Protein 1P6V (pdb70)

Radius of gyration: 25.9 Å; Cα contacts (8 Å, |Δi|>4): 496; chains: 2; bounding box: 64×39×70 Å

Solvent-accessible surface area: 15682 Å² total; per-residue (Å²): 159,87,177,88,112,97,39,20,64,13,146,85,2,118,71,94,63,64,70,78,53,76,36,75,2,6,13,66,30,122,55,37,0,43,117,2,7,117,91,180,29,100,30,51,13,114,99,13,87,14,127,34,50,136,25,82,2,35,0,51,42,1,84,1,10,66,117,171,74,112,168,32,88,32,70,42,84,1,47,12,99,12,136,124,159,58,12,96,102,3,90,28,58,44,101,132,98,62,35,54,7,6,0,28,54,2,25,19,52,74,110,99,15,36,0,32,0,0,2,0,85,40,83,192,202,155,88,160,102,96,72,57,17,75,20,170,107,7,87,61,136,54,48,67,80,49,94,26,71,4,6,11,61,31,107,50,24,0,32,104,4,12,132,94,178,56,79,15,64,7,136,115,16,83,13,123,23,52,148,26,90,3,37,0,52,46,4,89,2,22,61,118,183,63,140,152,26,96,32,93,38,79,0,48,8,106,31,124,118,146,51,7,99,99,1,91,29,64,46,93,126,134,55,54,50,7,6,3,11,56,2,20,26,49,60,120,96,13,42,2,26,1,0,3,0,110,47,75,202,203

Foldseek 3Di:
DKDKFFQDFAPVDPVWWAFDFKDKWAWDDDVQLLVLSVVNFDKYCVVWFWDQDPLWIWIFAIARGGDPPPDPDRGDGITTDGDSVVSVVLVVCCPVPVWGKGWGGWMAIPSDIMIMMTTTHGDPD/DKDKFFQEFDVCDVVWWDFPDKDKWFWDDDVQQLVLVVVNHDWYFDPWFKAADPLFIWIFATARDGDPDVDDDRRDIITTDDDSVVSVVQVVVCPPVVWGFGWGTWMDIPSGIITITTIGHGDDD

Structure (mmCIF, N/CA/C/O backbone):
data_1P6V
#
_entry.id   1P6V
#
_cell.length_a   99.680
_cell.length_b   99.680
_cell.length_c   207.050
_cell.angle_alpha   90.00
_cell.angle_beta   90.00
_cell.angle_gamma   90.00
#
_symmetry.space_group_name_H-M   'P 43 21 2'
#
loop_
_entity.id
_entity.type
_entity.pdbx_description
1 polymer 45-MER
2 polymer 'SsrA-binding protein'
#
loop_
_atom_site.group_PDB
_atom_site.id
_atom_site.type_symbol
_atom_site.label_atom_id
_atom_site.label_alt_id
_atom_site.label_comp_id
_atom_site.label_asym_id
_atom_site.label_entity_id
_atom_site.label_seq_id
_atom_site.pdbx_PDB_ins_code
_atom_site.Cartn_x
_atom_site.Cartn_y
_atom_site.Cartn_z
_atom_site.occupancy
_atom_site.B_iso_or_equiv
_atom_site.auth_seq_id
_atom_site.auth_comp_id
_atom_site.auth_asym_id
_atom_site.auth_atom_id
_atom_site.pdbx_PDB_model_num
ATOM 1466 N N . SER C 2 3 ? 62.376 106.185 21.520 1.00 175.32 3 SER A N 1
ATOM 1467 C CA . SER C 2 3 ? 62.982 104.830 21.363 1.00 175.32 3 SER A CA 1
ATOM 1468 C C . SER C 2 3 ? 62.012 103.833 20.719 1.00 175.32 3 SER A C 1
ATOM 1469 O O . SER C 2 3 ? 62.368 103.155 19.753 1.00 175.32 3 SER A O 1
ATOM 1472 N N . ASP C 2 4 ? 60.793 103.749 21.252 1.00 189.75 4 ASP A N 1
ATOM 1473 C CA . ASP C 2 4 ? 59.776 102.837 20.723 1.00 189.75 4 ASP A CA 1
ATOM 1474 C C . ASP C 2 4 ? 58.427 103.516 20.534 1.00 189.75 4 ASP A C 1
ATOM 1475 O O . ASP C 2 4 ? 57.577 103.483 21.423 1.00 189.75 4 ASP A O 1
ATOM 1480 N N . LYS C 2 5 ? 58.231 104.123 19.369 1.00 164.82 5 LYS A N 1
ATOM 1481 C CA . LYS C 2 5 ? 56.981 104.807 19.064 1.00 164.82 5 LYS A CA 1
ATOM 1482 C C . LYS C 2 5 ? 55.918 103.780 18.697 1.00 164.82 5 LYS A C 1
ATOM 1483 O O . LYS C 2 5 ? 56.164 102.916 17.857 1.00 164.82 5 LYS A O 1
ATOM 1489 N N . ILE C 2 6 ? 54.745 103.869 19.325 1.00 128.80 6 ILE A N 1
ATOM 1490 C CA . ILE C 2 6 ? 53.658 102.934 19.032 1.00 128.80 6 ILE A CA 1
ATOM 1491 C C . ILE C 2 6 ? 52.301 103.628 18.929 1.00 128.80 6 ILE A C 1
ATOM 1492 O O . ILE C 2 6 ? 52.031 104.588 19.644 1.00 128.80 6 ILE A O 1
ATOM 1497 N N . ILE C 2 7 ? 51.448 103.124 18.041 1.00 118.91 7 ILE A N 1
ATOM 1498 C CA . ILE C 2 7 ? 50.119 103.690 17.820 1.00 118.91 7 ILE A CA 1
ATOM 1499 C C . ILE C 2 7 ? 49.007 102.662 17.987 1.00 118.91 7 ILE A C 1
ATOM 1500 O O . ILE C 2 7 ? 48.991 101.633 17.317 1.00 118.91 7 ILE A O 1
ATOM 1505 N N . PRO C 2 8 ? 48.056 102.933 18.886 1.00 101.95 8 PRO A N 1
ATOM 1506 C CA . PRO C 2 8 ? 46.936 102.020 19.123 1.00 101.95 8 PRO A CA 1
ATOM 1507 C C . PRO C 2 8 ? 46.098 101.801 17.867 1.00 101.95 8 PRO A C 1
ATOM 1508 O O . PRO C 2 8 ? 45.987 102.695 17.026 1.00 101.95 8 PRO A O 1
ATOM 1512 N N . ILE C 2 9 ? 45.523 100.608 17.747 1.00 89.49 9 ILE A N 1
ATOM 1513 C CA . ILE C 2 9 ? 44.678 100.270 16.610 1.00 89.49 9 ILE A CA 1
ATOM 1514 C C . ILE C 2 9 ? 43.311 99.852 17.088 1.00 89.49 9 ILE A C 1
ATOM 1515 O O . ILE C 2 9 ? 42.305 100.360 16.602 1.00 89.49 9 ILE A O 1
ATOM 1520 N N . ALA C 2 10 ? 43.287 98.923 18.044 1.00 71.78 10 ALA A N 1
ATOM 1521 C CA . ALA C 2 10 ? 42.040 98.388 18.588 1.00 71.78 10 ALA A CA 1
ATOM 1522 C C . ALA C 2 10 ? 42.248 97.577 19.867 1.00 71.78 10 ALA A C 1
ATOM 1523 O O . ALA C 2 10 ? 43.084 96.677 19.910 1.00 71.78 10 ALA A O 1
ATOM 1525 N N . GLU C 2 11 ? 41.478 97.891 20.904 1.00 109.56 11 GLU A N 1
ATOM 1526 C CA . GLU C 2 11 ? 41.576 97.178 22.176 1.00 109.56 11 GLU A CA 1
ATOM 1527 C C . GLU C 2 11 ? 40.335 96.324 22.410 1.00 109.56 11 GLU A C 1
ATOM 1528 O O . GLU C 2 11 ? 39.271 96.615 21.874 1.00 109.56 11 GLU A O 1
ATOM 1534 N N . ASN C 2 12 ? 40.475 95.270 23.209 1.00 103.61 12 ASN A N 1
ATOM 1535 C CA . ASN C 2 12 ? 39.362 94.365 23.483 1.00 103.61 12 ASN A CA 1
ATOM 1536 C C . ASN C 2 12 ? 38.680 94.600 24.821 1.00 103.61 12 ASN A C 1
ATOM 1537 O O . ASN C 2 12 ? 39.007 93.948 25.814 1.00 103.61 12 ASN A O 1
ATOM 1542 N N . LYS C 2 13 ? 37.721 95.524 24.841 1.00 152.92 13 LYS A N 1
ATOM 1543 C CA . LYS C 2 13 ? 36.989 95.846 26.063 1.00 152.92 13 LYS A CA 1
ATOM 1544 C C . LYS C 2 13 ? 36.267 94.612 26.588 1.00 152.92 13 LYS A C 1
ATOM 1545 O O . LYS C 2 13 ? 36.334 94.298 27.779 1.00 152.92 13 LYS A O 1
ATOM 1551 N N . GLU C 2 14 ? 35.576 93.919 25.688 1.00 113.94 14 GLU A N 1
ATOM 1552 C CA . GLU C 2 14 ? 34.843 92.713 26.040 1.00 113.94 14 GLU A CA 1
ATOM 1553 C C . GLU C 2 14 ? 35.828 91.634 26.482 1.00 113.94 14 GLU A C 1
ATOM 1554 O O . GLU C 2 14 ? 35.735 90.493 26.026 1.00 113.94 14 GLU A O 1
ATOM 1560 N N . ALA C 2 15 ? 36.767 91.986 27.362 1.00 78.15 15 ALA A N 1
ATOM 1561 C CA . ALA C 2 15 ? 37.765 91.026 27.831 1.00 78.15 15 ALA A CA 1
ATOM 1562 C C . ALA C 2 15 ? 38.511 91.512 29.055 1.00 78.15 15 ALA A C 1
ATOM 1563 O O . ALA C 2 15 ? 39.251 90.751 29.675 1.00 78.15 15 ALA A O 1
ATOM 1565 N N . LYS C 2 16 ? 38.321 92.781 29.395 1.00 96.26 16 LYS A N 1
ATOM 1566 C CA . LYS C 2 16 ? 38.981 93.353 30.559 1.00 96.26 16 LYS A CA 1
ATOM 1567 C C . LYS C 2 16 ? 38.147 93.113 31.815 1.00 96.26 16 LYS A C 1
ATOM 1568 O O . LYS C 2 16 ? 38.650 93.196 32.933 1.00 96.26 16 LYS A O 1
ATOM 1574 N N . ALA C 2 17 ? 36.871 92.806 31.637 1.00 112.82 17 ALA A N 1
ATOM 1575 C CA . ALA C 2 17 ? 36.015 92.552 32.785 1.00 112.82 17 ALA A CA 1
ATOM 1576 C C . ALA C 2 17 ? 35.586 91.091 32.826 1.00 112.82 17 ALA A C 1
ATOM 1577 O O . ALA C 2 17 ? 34.679 90.727 33.568 1.00 112.82 17 ALA A O 1
ATOM 1579 N N . LYS C 2 18 ? 36.258 90.250 32.049 1.00 92.76 18 LYS A N 1
ATOM 1580 C CA . LYS C 2 18 ? 35.902 88.843 31.990 1.00 92.76 18 LYS A CA 1
ATOM 1581 C C . LYS C 2 18 ? 37.000 87.816 32.307 1.00 92.76 18 LYS A C 1
ATOM 1582 O O . LYS C 2 18 ? 36.703 86.736 32.833 1.00 92.76 18 LYS A O 1
ATOM 1588 N N . TYR C 2 19 ? 38.263 88.135 32.027 1.00 95.29 19 TYR A N 1
ATOM 1589 C CA . TYR C 2 19 ? 39.288 87.124 32.239 1.00 95.29 19 TYR A CA 1
ATOM 1590 C C . TYR C 2 19 ? 40.387 87.146 33.291 1.00 95.29 19 TYR A C 1
ATOM 1591 O O . TYR C 2 19 ? 40.996 86.109 33.515 1.00 95.29 19 TYR A O 1
ATOM 1600 N N . ASP C 2 20 ? 40.690 88.255 33.940 1.00 99.96 20 ASP A N 1
ATOM 1601 C CA . ASP C 2 20 ? 41.795 88.175 34.903 1.00 99.96 20 ASP A CA 1
ATOM 1602 C C . ASP C 2 20 ? 43.059 87.716 34.165 1.00 99.96 20 ASP A C 1
ATOM 1603 O O . ASP C 2 20 ? 43.246 86.521 33.912 1.00 99.96 20 ASP A O 1
ATOM 1608 N N . ILE C 2 21 ? 43.933 88.663 33.833 1.00 71.89 21 ILE A N 1
ATOM 1609 C CA . ILE C 2 21 ? 45.150 88.329 33.112 1.00 71.89 21 ILE A CA 1
ATOM 1610 C C . ILE C 2 21 ? 46.243 87.741 33.994 1.00 71.89 21 ILE A C 1
ATOM 1611 O O . ILE C 2 21 ? 46.532 88.251 35.070 1.00 71.89 21 ILE A O 1
ATOM 1616 N N . LEU C 2 22 ? 46.841 86.652 33.527 1.00 71.70 22 LEU A N 1
ATOM 1617 C CA . LEU C 2 22 ? 47.907 85.987 34.263 1.00 71.70 22 LEU A CA 1
ATOM 1618 C C . LEU C 2 22 ? 49.288 86.304 33.698 1.00 71.70 22 LEU A C 1
ATOM 1619 O O . LEU C 2 22 ? 50.259 86.405 34.448 1.00 71.70 22 LEU A O 1
ATOM 1624 N N . GLU C 2 23 ? 49.372 86.442 32.377 1.00 74.32 23 GLU A N 1
ATOM 1625 C CA . GLU C 2 23 ? 50.623 86.761 31.699 1.00 74.32 23 GLU A CA 1
ATOM 1626 C C . GLU C 2 23 ? 50.299 87.372 30.352 1.00 74.32 23 GLU A C 1
ATOM 1627 O O . GLU C 2 23 ? 49.342 86.957 29.710 1.00 74.32 23 GLU A O 1
ATOM 1633 N N . THR C 2 24 ? 51.077 88.360 29.921 1.00 53.46 24 THR A N 1
ATOM 1634 C CA . THR C 2 24 ? 50.851 88.975 28.616 1.00 53.46 24 THR A CA 1
ATOM 1635 C C . THR C 2 24 ? 52.075 88.807 27.726 1.00 53.46 24 THR A C 1
ATOM 1636 O O . THR C 2 24 ? 53.205 88.879 28.188 1.00 53.46 24 THR A O 1
ATOM 1640 N N . TYR C 2 25 ? 51.848 88.559 26.448 1.00 67.90 25 TYR A N 1
ATOM 1641 C CA . TYR C 2 25 ? 52.934 88.403 25.508 1.00 67.90 25 TYR A CA 1
ATOM 1642 C C . TYR C 2 25 ? 52.711 89.328 24.320 1.00 67.90 25 TYR A C 1
ATOM 1643 O O . 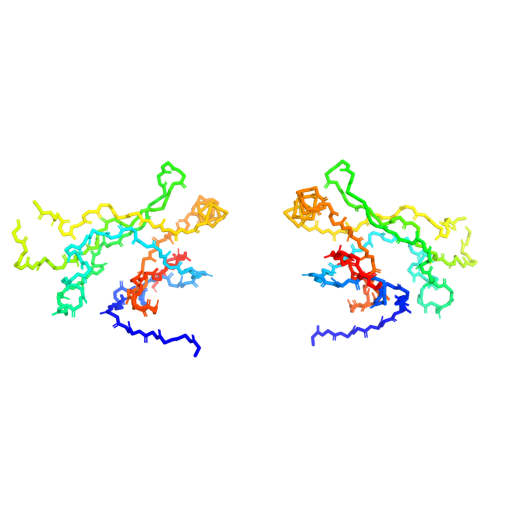TYR C 2 25 ? 51.577 89.717 24.003 1.00 67.90 25 TYR A O 1
ATOM 1652 N N . GLU C 2 26 ? 53.795 89.676 23.640 1.00 81.95 26 GLU A N 1
ATOM 1653 C CA . GLU C 2 26 ? 53.649 90.556 22.507 1.00 81.95 26 GLU A CA 1
ATOM 1654 C C . GLU C 2 26 ? 53.678 89.897 21.135 1.00 81.95 26 GLU A C 1
ATOM 1655 O O . GLU C 2 26 ? 54.538 89.087 20.800 1.00 81.95 26 GLU A O 1
ATOM 1661 N N . ALA C 2 27 ? 52.669 90.304 20.380 1.00 90.99 27 ALA A N 1
ATOM 1662 C CA . ALA C 2 27 ? 52.326 89.947 19.008 1.00 90.99 27 ALA A CA 1
ATOM 1663 C C . ALA C 2 27 ? 53.130 89.081 18.076 1.00 90.99 27 ALA A C 1
ATOM 1664 O O . ALA C 2 27 ? 53.621 88.014 18.432 1.00 90.99 27 ALA A O 1
ATOM 1666 N N . GLY C 2 28 ? 53.188 89.586 16.842 1.00 70.39 28 GLY A N 1
ATOM 1667 C CA . GLY C 2 28 ? 53.850 88.934 15.736 1.00 70.39 28 GLY A CA 1
ATOM 1668 C C . GLY C 2 28 ? 52.759 88.290 14.898 1.00 70.39 28 GLY A C 1
ATOM 1669 O O . GLY C 2 28 ? 52.287 87.224 15.258 1.00 70.39 28 GLY A O 1
ATOM 1670 N N . ILE C 2 29 ? 52.323 88.919 13.809 1.00 74.32 29 ILE A N 1
ATOM 1671 C CA . ILE C 2 29 ? 51.279 88.313 12.981 1.00 74.32 29 ILE A CA 1
ATOM 1672 C C . ILE C 2 29 ? 51.506 88.389 11.477 1.00 74.32 29 ILE A C 1
ATOM 1673 O O . ILE C 2 29 ? 51.572 89.463 10.891 1.00 74.32 29 ILE A O 1
ATOM 1678 N N . VAL C 2 30 ? 51.609 87.241 10.833 1.00 73.86 30 VAL A N 1
ATOM 1679 C CA . VAL C 2 30 ? 51.825 87.264 9.405 1.00 73.86 30 VAL A CA 1
ATOM 1680 C C . VAL C 2 30 ? 50.546 87.744 8.760 1.00 73.86 30 VAL A C 1
ATOM 1681 O O . VAL C 2 30 ? 49.612 86.968 8.570 1.00 73.86 30 VAL A O 1
ATOM 1685 N N . LEU C 2 31 ? 50.499 89.030 8.437 1.00 77.65 31 LEU A N 1
ATOM 1686 C CA . LEU C 2 31 ? 49.320 89.611 7.810 1.00 77.65 31 LEU A CA 1
ATOM 1687 C C . LEU C 2 31 ? 49.432 89.577 6.301 1.00 77.65 31 LEU A C 1
ATOM 1688 O O . LEU C 2 31 ? 50.527 89.473 5.756 1.00 77.65 31 LEU A O 1
ATOM 1693 N N . LYS C 2 32 ? 48.294 89.638 5.621 1.00 91.46 32 LYS A N 1
ATOM 1694 C CA . LYS C 2 32 ? 48.293 89.649 4.166 1.00 91.46 32 LYS A CA 1
ATOM 1695 C C . LYS C 2 32 ? 48.367 91.126 3.798 1.00 91.46 32 LYS A C 1
ATOM 1696 O O . LYS C 2 32 ? 47.909 91.987 4.555 1.00 91.46 32 LYS A O 1
ATOM 1702 N N . GLY C 2 33 ? 48.964 91.427 2.653 1.00 108.43 33 GLY A N 1
ATOM 1703 C CA . GLY C 2 33 ? 49.084 92.815 2.243 1.00 108.43 33 GLY A CA 1
ATOM 1704 C C . GLY C 2 33 ? 47.843 93.638 2.529 1.00 108.43 33 GLY A C 1
ATOM 1705 O O . GLY C 2 33 ? 47.787 94.401 3.495 1.00 108.43 33 GLY A O 1
ATOM 1706 N N . SER C 2 34 ? 46.844 93.472 1.673 1.00 86.71 34 SER A N 1
ATOM 1707 C CA . SER C 2 34 ? 45.587 94.182 1.799 1.00 86.71 34 SER A CA 1
ATOM 1708 C C . SER C 2 34 ? 45.235 94.515 3.244 1.00 86.71 34 SER A C 1
ATOM 1709 O O . SER C 2 34 ? 44.939 95.657 3.573 1.00 86.71 34 SER A O 1
ATOM 1712 N N . GLU C 2 35 ? 45.270 93.509 4.107 1.00 91.27 35 GLU A N 1
ATOM 1713 C CA . GLU C 2 35 ? 44.930 93.709 5.502 1.00 91.27 35 GLU A CA 1
ATOM 1714 C C . GLU C 2 35 ? 45.683 94.857 6.133 1.00 91.27 35 GLU A C 1
ATOM 1715 O O . GLU C 2 35 ? 45.111 95.604 6.918 1.00 91.27 35 GLU A O 1
ATOM 1721 N N . VAL C 2 36 ? 46.961 95.011 5.797 1.00 75.09 36 VAL A N 1
ATOM 1722 C CA . VAL C 2 36 ? 47.741 96.097 6.392 1.00 75.09 36 VAL A CA 1
ATOM 1723 C C . VAL C 2 36 ? 47.233 97.440 5.929 1.00 75.09 36 VAL A C 1
ATOM 1724 O O . VAL C 2 36 ? 47.091 98.364 6.723 1.00 75.09 36 VAL A O 1
ATOM 1728 N N . LYS C 2 37 ? 46.960 97.537 4.633 1.00 98.20 37 LYS A N 1
ATOM 1729 C CA . LYS C 2 37 ? 46.459 98.769 4.040 1.00 98.20 37 LYS A CA 1
ATOM 1730 C C . LYS C 2 37 ? 45.133 99.166 4.695 1.00 98.20 37 LYS A C 1
ATOM 1731 O O . LYS C 2 37 ? 44.957 100.308 5.123 1.00 98.20 37 LYS A O 1
ATOM 1737 N N . SER C 2 38 ? 44.205 98.215 4.780 1.00 94.21 38 SER A N 1
ATOM 1738 C CA . SER C 2 38 ? 42.900 98.480 5.371 1.00 94.21 38 SER A CA 1
ATOM 1739 C C . SER C 2 38 ? 42.970 98.539 6.883 1.00 94.21 38 SER A C 1
ATOM 1740 O O . SER C 2 38 ? 41.944 98.528 7.549 1.00 94.21 38 SER A O 1
ATOM 1743 N N . LEU C 2 39 ? 44.180 98.586 7.422 1.00 86.13 39 LEU A N 1
ATOM 1744 C CA . LEU C 2 39 ? 44.364 98.677 8.865 1.00 86.13 39 LEU A CA 1
ATOM 1745 C C . LEU C 2 39 ? 44.937 100.070 9.102 1.00 86.13 39 LEU A C 1
ATOM 1746 O O . LEU C 2 39 ? 44.892 100.614 10.211 1.00 86.13 39 LEU A O 1
ATOM 1751 N N . ARG C 2 40 ? 45.474 100.635 8.024 1.00 116.88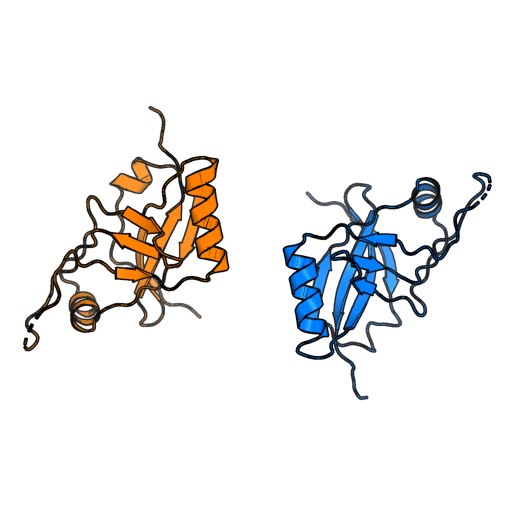 40 ARG A N 1
ATOM 1752 C CA . ARG C 2 40 ? 46.060 101.968 8.025 1.00 116.88 40 ARG A CA 1
ATOM 1753 C C . ARG C 2 40 ? 44.973 102.927 7.591 1.00 116.88 40 ARG A C 1
ATOM 1754 O O . ARG C 2 40 ? 44.807 104.013 8.149 1.00 116.88 40 ARG A O 1
ATOM 1762 N N . GLU C 2 41 ? 44.239 102.497 6.572 1.00 140.22 41 GLU A N 1
ATOM 1763 C CA . GLU C 2 41 ? 43.154 103.274 6.007 1.00 140.22 41 GLU A CA 1
ATOM 1764 C C . GLU C 2 41 ? 42.096 103.506 7.079 1.00 140.22 41 GLU A C 1
ATOM 1765 O O . GLU C 2 41 ? 41.079 104.140 6.821 1.00 140.22 41 GLU A O 1
ATOM 1771 N N . LYS C 2 42 ? 42.368 102.993 8.278 1.00 136.27 42 LYS A N 1
ATOM 1772 C CA . LYS C 2 42 ? 41.491 103.072 9.450 1.00 136.27 42 LYS A CA 1
ATOM 1773 C C . LYS C 2 42 ? 40.771 101.741 9.634 1.00 136.27 42 LYS A C 1
ATOM 1774 O O . LYS C 2 42 ? 41.006 101.052 10.624 1.00 136.27 42 LYS A O 1
ATOM 1780 N N . GLY C 2 43 ? 39.907 101.390 8.679 1.00 89.78 43 GLY A N 1
ATOM 1781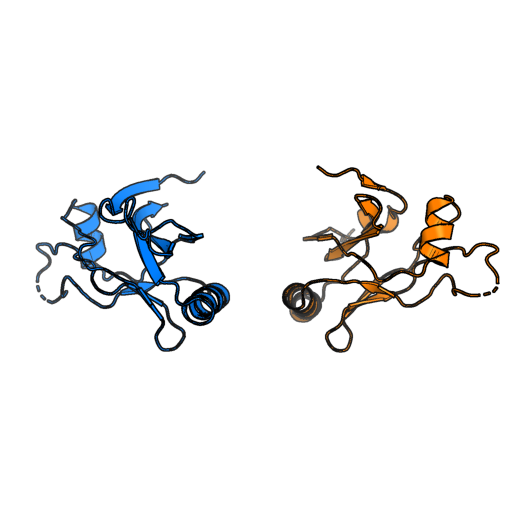 C CA . GLY C 2 43 ? 39.167 100.132 8.710 1.00 89.78 43 GLY A CA 1
ATOM 1782 C C . GLY C 2 43 ? 38.708 99.587 10.052 1.00 89.78 43 GLY A C 1
ATOM 1783 O O . GLY C 2 43 ? 39.422 99.647 11.042 1.00 89.78 43 GLY A O 1
ATOM 1784 N N . THR C 2 44 ? 37.504 99.034 10.091 1.00 137.64 44 THR A N 1
ATOM 1785 C CA . THR C 2 44 ? 36.981 98.488 11.335 1.00 137.64 44 THR A CA 1
ATOM 1786 C C . THR C 2 44 ? 37.627 97.151 11.706 1.00 137.64 44 THR A C 1
ATOM 1787 O O . THR C 2 44 ? 38.098 96.418 10.841 1.00 137.64 44 THR A O 1
ATOM 1791 N N . VAL C 2 45 ? 37.658 96.855 13.003 1.00 78.90 45 VAL A N 1
ATOM 1792 C CA . VAL C 2 45 ? 38.238 95.614 13.528 1.00 78.90 45 VAL A CA 1
ATOM 1793 C C . VAL C 2 45 ? 37.591 95.247 14.870 1.00 78.90 45 VAL A C 1
ATOM 1794 O O . VAL C 2 45 ? 37.390 96.109 15.723 1.00 78.90 45 VAL A O 1
ATOM 1798 N N . SER C 2 46 ? 37.258 93.974 15.060 1.00 129.20 46 SER A N 1
ATOM 1799 C CA . SER C 2 46 ? 36.648 93.551 16.319 1.00 129.20 46 SER A CA 1
ATOM 1800 C C . SER C 2 46 ? 37.223 92.238 16.822 1.00 129.20 46 SER A C 1
ATOM 1801 O O . SER C 2 46 ? 37.706 91.413 16.049 1.00 129.20 46 SER A O 1
ATOM 1804 N N . PHE C 2 47 ? 37.162 92.060 18.134 1.00 91.08 47 PHE A N 1
ATOM 1805 C CA . PHE C 2 47 ? 37.678 90.870 18.783 1.00 91.08 47 PHE A CA 1
ATOM 1806 C C . PHE C 2 47 ? 36.526 90.018 19.320 1.00 91.08 47 PHE A C 1
ATOM 1807 O O . PHE C 2 47 ? 36.719 89.179 20.205 1.00 91.08 47 PHE A O 1
ATOM 1815 N N . LYS C 2 48 ? 35.329 90.235 18.784 1.00 103.01 48 LYS A N 1
ATOM 1816 C CA . LYS C 2 48 ? 34.148 89.495 19.217 1.00 103.01 48 LYS A CA 1
ATOM 1817 C C . LYS C 2 48 ? 34.319 88.012 18.948 1.00 103.01 48 LYS A C 1
ATOM 1818 O O . LYS C 2 48 ? 34.519 87.602 17.806 1.00 103.01 48 LYS A O 1
ATOM 1824 N N . ASP C 2 49 ? 34.249 87.214 20.005 1.00 103.39 49 ASP A N 1
ATOM 1825 C CA . ASP C 2 49 ? 34.365 85.767 19.877 1.00 103.39 49 ASP A CA 1
ATOM 1826 C C . ASP C 2 49 ? 35.687 85.325 19.250 1.00 103.39 49 ASP A C 1
ATOM 1827 O O . ASP C 2 49 ? 35.767 84.252 18.647 1.00 103.39 49 ASP A O 1
ATOM 1832 N N . SER C 2 50 ? 36.714 86.156 19.395 1.00 71.36 50 SER A N 1
ATOM 1833 C CA . SER C 2 50 ? 38.038 85.869 18.866 1.00 71.36 50 SER A CA 1
ATOM 1834 C C . SER C 2 50 ? 38.801 85.121 19.945 1.00 71.36 50 SER A C 1
ATOM 1835 O O . SER C 2 50 ? 38.635 85.401 21.121 1.00 71.36 50 SER A O 1
ATOM 1838 N N . PHE C 2 51 ? 39.633 84.171 19.541 1.00 57.52 51 PHE A N 1
ATOM 1839 C CA . PHE C 2 51 ? 40.414 83.362 20.480 1.00 57.52 51 PHE A CA 1
ATOM 1840 C C . PHE C 2 51 ? 41.718 82.911 19.823 1.00 57.52 51 PHE A C 1
ATOM 1841 O O . PHE C 2 51 ? 41.922 83.119 18.625 1.00 57.52 51 PHE A O 1
ATOM 1849 N N . VAL C 2 52 ? 42.599 82.293 20.600 1.00 68.22 52 VAL A N 1
ATOM 1850 C CA . VAL C 2 52 ? 43.868 81.824 20.058 1.00 68.22 52 VAL A CA 1
ATOM 1851 C C . VAL C 2 52 ? 44.036 80.324 20.290 1.00 68.22 52 VAL A C 1
ATOM 1852 O O . VAL C 2 52 ? 43.701 79.811 21.349 1.00 68.22 52 VAL A O 1
ATOM 1856 N N . ARG C 2 53 ? 44.565 79.630 19.295 1.00 83.01 53 ARG A N 1
ATOM 1857 C CA . ARG C 2 53 ? 44.785 78.194 19.394 1.00 83.01 53 ARG A CA 1
ATOM 1858 C C . ARG C 2 53 ? 46.203 77.832 18.990 1.00 83.01 53 ARG A C 1
ATOM 1859 O O . ARG C 2 53 ? 46.797 78.461 18.114 1.00 83.01 53 ARG A O 1
ATOM 1867 N N . ILE C 2 54 ? 46.736 76.799 19.619 1.00 54.09 54 ILE A N 1
ATOM 1868 C CA . ILE C 2 54 ? 48.076 76.344 19.313 1.00 54.09 54 ILE A CA 1
ATOM 1869 C C . ILE C 2 54 ? 47.998 75.064 18.497 1.00 54.09 54 ILE A C 1
ATOM 1870 O O . ILE C 2 54 ? 47.779 74.001 19.062 1.00 54.09 54 ILE A O 1
ATOM 1875 N N . GLU C 2 55 ? 48.172 75.130 17.185 1.00 62.17 55 GLU A N 1
ATOM 1876 C CA . GLU C 2 55 ? 48.091 73.900 16.409 1.00 62.17 55 GLU A CA 1
ATOM 1877 C C . GLU C 2 55 ? 49.431 73.181 16.259 1.00 62.17 55 GLU A C 1
ATOM 1878 O O . GLU C 2 55 ? 50.095 72.948 17.258 1.00 62.17 55 GLU A O 1
ATOM 1884 N N . ASN C 2 56 ? 49.845 72.799 15.058 1.00 76.93 56 ASN A N 1
ATOM 1885 C CA . ASN C 2 56 ? 51.120 72.099 14.960 1.00 76.93 56 ASN A CA 1
ATOM 1886 C C . ASN C 2 56 ? 52.222 73.005 15.459 1.00 76.93 56 ASN A C 1
ATOM 1887 O O . ASN C 2 56 ? 52.803 73.758 14.699 1.00 76.93 56 ASN A O 1
ATOM 1892 N N . GLY C 2 57 ? 52.500 72.947 16.751 1.00 60.43 57 GLY A N 1
ATOM 1893 C CA . GLY C 2 57 ? 53.542 73.783 17.315 1.00 60.43 57 GLY A CA 1
ATOM 1894 C C . GLY C 2 57 ? 53.434 75.275 17.032 1.00 60.43 57 GLY A C 1
ATOM 1895 O O . GLY C 2 57 ? 54.290 76.046 17.464 1.00 60.43 57 GLY A O 1
ATOM 1896 N N . GLU C 2 58 ? 52.391 75.697 16.324 1.00 80.36 58 GLU A N 1
ATOM 1897 C CA . GLU C 2 58 ? 52.219 77.107 16.011 1.00 80.36 58 GLU A CA 1
ATOM 1898 C C . GLU C 2 58 ? 51.169 77.806 16.904 1.00 80.36 58 GLU A C 1
ATOM 1899 O O . GLU C 2 58 ? 50.505 77.167 17.725 1.00 80.36 58 GLU A O 1
ATOM 1905 N N . ALA C 2 59 ? 51.045 79.124 16.757 1.00 63.84 59 ALA A N 1
ATOM 1906 C CA . ALA C 2 59 ? 50.083 79.905 17.523 1.00 63.84 59 ALA A CA 1
ATOM 1907 C C . ALA C 2 59 ? 49.170 80.594 16.526 1.00 63.84 59 ALA A C 1
ATOM 1908 O O . ALA C 2 59 ? 49.638 81.277 15.636 1.00 63.84 59 ALA A O 1
ATOM 1910 N N . TRP C 2 60 ? 47.862 80.406 16.666 1.00 80.27 60 TRP A N 1
ATOM 1911 C CA . TRP C 2 60 ? 46.910 81.016 15.740 1.00 80.27 60 TRP A CA 1
ATOM 1912 C C . TRP C 2 60 ? 45.811 81.874 16.378 1.00 80.27 60 TRP A C 1
ATOM 1913 O O . TRP C 2 60 ? 45.238 81.503 17.394 1.00 80.27 60 TRP A O 1
ATOM 1924 N N . LEU C 2 61 ? 45.532 83.022 15.762 1.00 78.58 61 LEU A N 1
ATOM 1925 C CA . LEU C 2 61 ? 44.495 83.950 16.219 1.00 78.58 61 LEU A CA 1
ATOM 1926 C C . LEU C 2 61 ? 43.324 83.592 15.333 1.00 78.58 61 LEU A C 1
ATOM 1927 O O . LEU C 2 61 ? 43.380 83.799 14.121 1.00 78.58 61 LEU A O 1
ATOM 1932 N N . TYR C 2 62 ? 42.249 83.100 15.941 1.00 76.71 62 TYR A N 1
ATOM 1933 C CA . TYR C 2 62 ? 41.117 82.611 15.165 1.00 76.71 62 TYR A CA 1
ATOM 1934 C C . TYR C 2 62 ? 39.923 83.396 14.658 1.00 76.71 62 TYR A C 1
ATOM 1935 O O . TYR C 2 62 ? 39.429 83.080 13.581 1.00 76.71 62 TYR A O 1
ATOM 1944 N N . ASN C 2 63 ? 39.422 84.385 15.371 1.00 71.33 63 ASN A N 1
ATOM 1945 C CA . ASN C 2 63 ? 38.251 85.053 14.813 1.00 71.33 63 ASN A CA 1
ATOM 1946 C C . ASN C 2 63 ? 38.304 86.561 14.912 1.00 71.33 63 ASN A C 1
ATOM 1947 O O . ASN C 2 63 ? 37.459 87.190 15.552 1.00 71.33 63 ASN A O 1
ATOM 1952 N N . LEU C 2 64 ? 39.304 87.131 14.256 1.00 82.29 64 LEU A N 1
ATOM 1953 C CA . LEU C 2 64 ? 39.517 88.569 14.257 1.00 82.29 64 LEU A CA 1
ATOM 1954 C C . LEU C 2 64 ? 38.981 89.169 12.969 1.00 82.29 64 LEU A C 1
ATOM 1955 O O . LEU C 2 64 ? 39.447 88.813 11.883 1.00 82.29 64 LEU A O 1
ATOM 1960 N N . TYR C 2 65 ? 38.011 90.074 13.072 1.00 86.62 65 TYR A N 1
ATOM 1961 C CA . TYR C 2 65 ? 37.471 90.693 11.864 1.00 86.62 65 TYR A CA 1
ATOM 1962 C C . TYR C 2 65 ? 38.267 91.929 11.471 1.00 86.62 65 TYR A C 1
ATOM 1963 O O . TYR C 2 65 ? 38.282 92.933 12.186 1.00 86.62 65 TYR A O 1
ATOM 1972 N N . ILE C 2 66 ? 38.939 91.834 10.329 1.00 91.43 66 ILE A N 1
ATOM 1973 C CA . ILE C 2 66 ? 39.722 92.936 9.811 1.00 91.43 66 ILE A CA 1
ATOM 1974 C C . ILE C 2 66 ? 38.963 93.385 8.571 1.00 91.43 66 ILE A C 1
ATOM 1975 O O . ILE C 2 66 ? 38.809 92.632 7.613 1.00 91.43 66 ILE A O 1
ATOM 1980 N N . ALA C 2 67 ? 38.449 94.607 8.614 1.00 89.06 67 ALA A N 1
ATOM 1981 C CA . ALA C 2 67 ? 37.687 95.144 7.497 1.00 89.06 67 ALA A CA 1
ATOM 1982 C C . ALA C 2 67 ? 38.519 95.313 6.229 1.00 89.06 67 ALA A C 1
ATOM 1983 O O . ALA C 2 67 ? 39.589 95.929 6.235 1.00 89.06 67 ALA A O 1
ATOM 1985 N N . PRO C 2 68 ? 38.032 94.752 5.120 1.00 135.37 68 PRO A N 1
ATOM 1986 C CA . PRO C 2 68 ? 38.641 94.781 3.786 1.00 135.37 68 PRO A CA 1
ATOM 1987 C C . PRO C 2 68 ? 38.506 96.151 3.108 1.00 135.37 68 PRO A C 1
ATOM 1988 O O . PRO C 2 68 ? 37.768 97.009 3.594 1.00 135.37 68 PRO A O 1
ATOM 1992 N N . TYR C 2 69 ? 39.214 96.359 1.997 1.00 168.90 69 TYR A N 1
ATOM 1993 C CA . TYR C 2 69 ? 39.129 97.631 1.276 1.00 168.90 69 TYR A CA 1
ATOM 1994 C C . TYR C 2 69 ? 39.252 97.467 -0.240 1.00 168.90 69 TYR A C 1
ATOM 1995 O O . TYR C 2 69 ? 39.641 96.405 -0.725 1.00 168.90 69 TYR A O 1
ATOM 2004 N N . LYS C 2 70 ? 38.916 98.530 -0.973 1.00 83.61 70 LYS A N 1
ATOM 2005 C CA . LYS C 2 70 ? 38.963 98.539 -2.436 1.00 83.61 70 LYS A CA 1
ATOM 2006 C C . LYS C 2 70 ? 40.324 98.175 -3.008 1.00 83.61 70 LYS A C 1
ATOM 2007 O O . LYS C 2 70 ? 41.088 99.036 -3.465 1.00 83.61 70 LYS A O 1
ATOM 2013 N N . HIS C 2 71 ? 40.614 96.881 -2.998 1.00 181.92 71 HIS A N 1
ATOM 2014 C CA . HIS C 2 71 ? 41.881 96.380 -3.499 1.00 181.92 71 HIS A CA 1
ATOM 2015 C C . HIS C 2 71 ? 41.605 95.164 -4.378 1.00 181.92 71 HIS A C 1
ATOM 2016 O O . HIS C 2 71 ? 42.518 94.420 -4.738 1.00 181.92 71 HIS A O 1
ATOM 2023 N N . ALA C 2 72 ? 40.331 94.980 -4.717 1.00 160.56 72 ALA A N 1
ATOM 2024 C CA . ALA C 2 72 ? 39.887 93.870 -5.556 1.00 160.56 72 ALA A CA 1
ATOM 2025 C C . ALA C 2 72 ? 40.070 92.521 -4.868 1.00 160.56 72 ALA A C 1
ATOM 2026 O O . ALA C 2 72 ? 40.042 91.475 -5.519 1.00 160.56 72 ALA A O 1
ATOM 2028 N N . ASN C 2 76 ? 38.263 86.341 -1.626 1.00 192.36 76 ASN A N 1
ATOM 2029 C CA . ASN C 2 76 ? 39.435 87.209 -1.587 1.00 192.36 76 ASN A CA 1
ATOM 2030 C C . ASN C 2 76 ? 39.517 87.937 -0.247 1.00 192.36 76 ASN A C 1
ATOM 2031 O O . ASN C 2 76 ? 38.780 88.896 -0.005 1.00 192.36 76 ASN A O 1
ATOM 2036 N N . HIS C 2 77 ? 40.416 87.470 0.616 1.00 183.05 77 HIS A N 1
ATOM 2037 C CA . HIS C 2 77 ? 40.622 88.059 1.936 1.00 183.05 77 HIS A CA 1
ATOM 2038 C C . HIS C 2 77 ? 39.442 87.838 2.879 1.00 183.05 77 HIS A C 1
ATOM 2039 O O . HIS C 2 77 ? 38.689 88.766 3.179 1.00 183.05 77 HIS A O 1
ATOM 2046 N N . ASP C 2 78 ? 39.276 86.605 3.340 1.00 118.32 78 ASP A N 1
ATOM 2047 C CA . ASP C 2 78 ? 38.205 86.314 4.271 1.00 118.32 78 ASP A CA 1
ATOM 2048 C C . ASP C 2 78 ? 38.599 87.060 5.538 1.00 118.32 78 ASP A C 1
ATOM 2049 O O . ASP C 2 78 ? 39.625 86.768 6.143 1.00 118.32 78 ASP A O 1
ATOM 2054 N N . PRO C 2 79 ? 37.796 88.052 5.941 1.00 68.19 79 PRO A N 1
ATOM 2055 C CA . PRO C 2 79 ? 37.990 88.899 7.123 1.00 68.19 79 PRO A CA 1
ATOM 2056 C C . PRO C 2 79 ? 38.279 88.172 8.433 1.00 68.19 79 PRO A C 1
ATOM 2057 O O . PRO C 2 79 ? 38.651 88.809 9.424 1.00 68.19 79 PRO A O 1
ATOM 2061 N N . LEU C 2 80 ? 38.097 86.852 8.443 1.00 88.93 80 LEU A N 1
ATOM 2062 C CA . LEU C 2 80 ? 38.317 86.071 9.651 1.00 88.93 80 LEU A CA 1
ATOM 2063 C C . LEU C 2 80 ? 39.621 85.278 9.708 1.00 88.93 80 LEU A C 1
ATOM 2064 O O . LEU C 2 80 ? 40.220 85.168 10.763 1.00 88.93 80 LEU A O 1
ATOM 2069 N N . ARG C 2 81 ? 40.062 84.732 8.585 1.00 84.61 81 ARG A N 1
ATOM 2070 C CA . ARG C 2 81 ? 41.328 83.993 8.492 1.00 84.61 81 ARG A CA 1
ATOM 2071 C C . ARG C 2 81 ? 42.062 83.513 9.745 1.00 84.61 81 ARG A C 1
ATOM 2072 O O . ARG C 2 81 ? 42.229 84.259 10.696 1.00 84.61 81 ARG A O 1
ATOM 2080 N N . LYS C 2 82 ? 42.522 82.268 9.745 1.00 87.61 82 LYS A N 1
ATOM 2081 C CA . LYS C 2 82 ? 43.326 81.819 10.866 1.00 87.61 82 LYS A CA 1
ATOM 2082 C C . LYS C 2 82 ? 44.580 82.629 10.547 1.00 87.61 82 LYS A C 1
ATOM 2083 O O . LYS C 2 82 ? 45.167 82.441 9.490 1.00 87.61 82 LYS A O 1
ATOM 2089 N N . ARG C 2 83 ? 44.990 83.537 11.420 1.00 71.01 83 ARG A N 1
ATOM 2090 C CA . ARG C 2 83 ? 46.195 84.325 11.168 1.00 71.01 83 ARG A CA 1
ATOM 2091 C C . ARG C 2 83 ? 47.226 83.701 12.066 1.00 71.01 83 ARG A C 1
ATOM 2092 O O . ARG C 2 83 ? 46.910 83.312 13.184 1.00 71.01 83 ARG A O 1
ATOM 2100 N N . LYS C 2 84 ? 48.457 83.597 11.590 1.00 71.81 84 LYS A N 1
ATOM 2101 C CA . LYS C 2 84 ? 49.526 83.003 12.390 1.00 71.81 84 LYS A CA 1
ATOM 2102 C C . LYS C 2 84 ? 50.219 84.063 13.228 1.00 71.81 84 LYS A C 1
ATOM 2103 O O . LYS C 2 84 ? 50.304 85.215 12.833 1.00 71.81 84 LYS A O 1
ATOM 2109 N N . LEU C 2 85 ? 50.691 83.671 14.400 1.00 66.19 85 LEU A N 1
ATOM 2110 C CA . LEU C 2 85 ? 51.390 84.585 15.278 1.00 66.19 85 LEU A CA 1
ATOM 2111 C C . LEU C 2 85 ? 52.886 84.242 15.341 1.00 66.19 85 LEU A C 1
ATOM 2112 O O . LEU C 2 85 ? 53.270 83.067 15.418 1.00 66.19 85 LEU A O 1
ATOM 2117 N N . LEU C 2 86 ? 53.720 85.281 15.282 1.00 53.15 86 LEU A N 1
ATOM 2118 C CA . LEU C 2 86 ? 55.179 85.165 15.366 1.00 53.15 86 LEU A CA 1
ATOM 2119 C C . LEU C 2 86 ? 55.470 85.307 16.844 1.00 53.15 86 LEU A C 1
ATOM 2120 O O . LEU C 2 86 ? 55.372 86.388 17.398 1.00 53.15 86 LEU A O 1
ATOM 2125 N N . LEU C 2 87 ? 55.846 84.204 17.483 1.00 51.48 87 LEU A N 1
ATOM 2126 C CA . LEU C 2 87 ? 55.999 84.269 18.903 1.00 51.48 87 LEU A CA 1
ATOM 2127 C C . LEU C 2 87 ? 57.045 83.478 19.670 1.00 51.48 87 LEU A C 1
ATOM 2128 O O . LEU C 2 87 ? 56.962 83.412 20.885 1.00 51.48 87 LEU A O 1
ATOM 2133 N N . HIS C 2 88 ? 58.024 82.872 19.026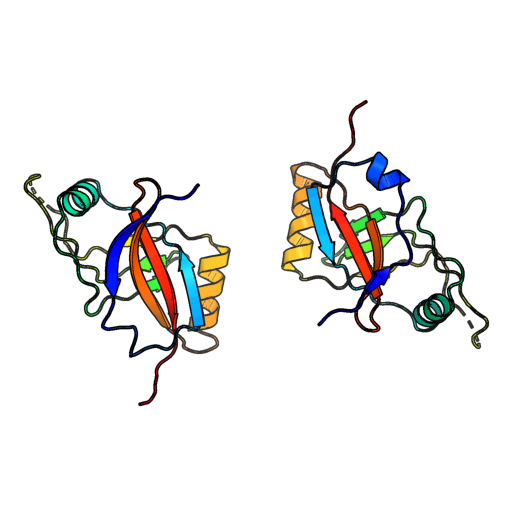 1.00 53.52 88 HIS A N 1
ATOM 2134 C CA . HIS C 2 88 ? 59.050 82.154 19.809 1.00 53.52 88 HIS A CA 1
ATOM 2135 C C . HIS C 2 88 ? 58.582 80.800 20.306 1.00 53.52 88 HIS A C 1
ATOM 2136 O O . HIS C 2 88 ? 57.683 80.717 21.162 1.00 53.52 88 HIS A O 1
ATOM 2143 N N . LYS C 2 89 ? 59.233 79.747 19.819 1.00 64.32 89 LYS A N 1
ATOM 2144 C CA . LYS C 2 89 ? 58.856 78.404 20.212 1.00 64.32 89 LYS A CA 1
ATOM 2145 C C . LYS C 2 89 ? 58.750 78.200 21.710 1.00 64.32 89 LYS A C 1
ATOM 2146 O O . LYS C 2 89 ? 57.761 77.669 22.196 1.00 64.32 89 LYS A O 1
ATOM 2152 N N . ARG C 2 90 ? 59.755 78.607 22.462 1.00 56.96 90 ARG A N 1
ATOM 2153 C CA . ARG C 2 90 ? 59.651 78.418 23.900 1.00 56.96 90 ARG A CA 1
ATOM 2154 C C . ARG C 2 90 ? 58.430 79.145 24.457 1.00 56.96 90 ARG A C 1
ATOM 2155 O O . ARG C 2 90 ? 57.918 78.794 25.514 1.00 56.96 90 ARG A O 1
ATOM 2163 N N . GLU C 2 91 ? 57.956 80.161 23.754 1.00 75.88 91 GLU A N 1
ATOM 2164 C CA . GLU C 2 91 ? 56.815 80.901 24.252 1.00 75.88 91 GLU A CA 1
ATOM 2165 C C . GLU C 2 91 ? 55.552 80.131 23.973 1.00 75.88 91 GLU A C 1
ATOM 2166 O O . GLU C 2 91 ? 54.644 80.074 24.799 1.00 75.88 91 GLU A O 1
ATOM 2172 N N . ILE C 2 92 ? 55.503 79.526 22.800 1.00 59.33 92 ILE A N 1
ATOM 2173 C CA . ILE C 2 92 ? 54.369 78.705 22.439 1.00 59.33 92 ILE A CA 1
ATOM 2174 C C . ILE C 2 92 ? 54.348 77.607 23.475 1.00 59.33 92 ILE A C 1
ATOM 2175 O O . ILE C 2 92 ? 53.486 77.580 24.330 1.00 59.33 92 ILE A O 1
ATOM 2180 N N . MET C 2 93 ? 55.330 76.719 23.410 1.00 72.77 93 MET A N 1
ATOM 2181 C CA . MET C 2 93 ? 55.435 75.625 24.363 1.00 72.77 93 MET A CA 1
ATOM 2182 C C . MET C 2 93 ? 55.025 76.064 25.772 1.00 72.77 93 MET A C 1
ATOM 2183 O O . MET C 2 93 ? 54.283 75.373 26.456 1.00 72.77 93 MET A O 1
ATOM 2188 N N . ARG C 2 94 ? 55.504 77.217 26.206 1.00 65.15 94 ARG A N 1
ATOM 2189 C CA . ARG C 2 94 ? 55.152 77.716 27.523 1.00 65.15 94 ARG A CA 1
ATOM 2190 C C . ARG C 2 94 ? 53.649 77.851 27.610 1.00 65.15 94 ARG A C 1
ATOM 2191 O O . ARG C 2 94 ? 53.024 77.206 28.433 1.00 65.15 94 ARG A O 1
ATOM 2199 N N . LEU C 2 95 ? 53.083 78.710 26.760 1.00 54.77 95 LEU A N 1
ATOM 2200 C CA . LEU C 2 95 ? 51.649 78.958 26.742 1.00 54.77 95 LEU A CA 1
ATOM 2201 C C . LEU C 2 95 ? 50.934 77.637 26.709 1.00 54.77 95 LEU A C 1
ATOM 2202 O O . LEU C 2 95 ? 50.152 77.342 27.605 1.00 54.77 95 LEU A O 1
ATOM 2207 N N . TYR C 2 96 ? 51.222 76.841 25.683 1.00 53.57 96 TYR A N 1
ATOM 2208 C CA . TYR C 2 96 ? 50.639 75.514 25.522 1.00 53.57 96 TYR A CA 1
ATOM 2209 C C . TYR C 2 96 ? 50.581 74.784 26.869 1.00 53.57 96 TYR A C 1
ATOM 2210 O O . TYR C 2 96 ? 49.522 74.394 27.332 1.00 53.57 96 TYR A O 1
ATOM 2219 N N . GLY C 2 97 ? 51.732 74.581 27.490 1.00 63.59 97 GLY A N 1
ATOM 2220 C CA . GLY C 2 97 ? 51.751 73.931 28.785 1.00 63.59 97 GLY A CA 1
ATOM 2221 C C . GLY C 2 97 ? 50.622 74.466 29.643 1.00 63.59 97 GLY A C 1
ATOM 2222 O O . GLY C 2 97 ? 49.624 73.792 29.814 1.00 63.59 97 GLY A O 1
ATOM 2223 N N . LYS C 2 98 ? 50.768 75.678 30.164 1.00 62.59 98 LYS A N 1
ATOM 2224 C CA . LYS C 2 98 ? 49.742 76.296 31.002 1.00 62.59 98 LYS A CA 1
ATOM 2225 C C . LYS C 2 98 ? 48.300 75.910 30.641 1.00 62.59 98 LYS A C 1
ATOM 2226 O O . LYS C 2 98 ? 47.520 75.528 31.519 1.00 62.59 98 LYS A O 1
ATOM 2232 N N . VAL C 2 99 ? 47.940 76.038 29.361 1.00 60.90 99 VAL A N 1
ATOM 2233 C CA . VAL C 2 99 ? 46.603 75.691 28.905 1.00 60.90 99 VAL A CA 1
ATOM 2234 C C . VAL C 2 99 ? 46.238 74.319 29.444 1.00 60.90 99 VAL A C 1
ATOM 2235 O O . VAL C 2 99 ? 45.195 74.161 30.064 1.00 60.90 99 VAL A O 1
ATOM 2239 N N . GLN C 2 100 ? 47.082 73.321 29.212 1.00 65.88 100 GLN A N 1
ATOM 2240 C CA . GLN C 2 100 ? 46.798 72.005 29.757 1.00 65.88 100 GLN A CA 1
ATOM 2241 C C . GLN C 2 100 ? 46.913 72.189 31.272 1.00 65.88 100 GLN A C 1
ATOM 2242 O O . GLN C 2 100 ? 46.016 72.728 31.899 1.00 65.88 100 GLN A O 1
ATOM 2248 N N . GLU C 2 101 ? 48.037 71.781 31.849 1.00 88.72 101 GLU A N 1
ATOM 2249 C CA . GLU C 2 101 ? 48.282 71.886 33.289 1.00 88.72 101 GLU A CA 1
ATOM 2250 C C . GLU C 2 101 ? 47.171 72.528 34.121 1.00 88.72 101 GLU A C 1
ATOM 2251 O O . GLU C 2 101 ? 46.673 71.926 35.066 1.00 88.72 101 GLU A O 1
ATOM 2257 N N . LYS C 2 102 ? 46.771 73.743 33.771 1.00 64.20 102 LYS A N 1
ATOM 2258 C CA . LYS C 2 102 ? 45.750 74.447 34.538 1.00 64.20 102 LYS A CA 1
ATOM 2259 C C . LYS C 2 102 ? 44.443 74.776 33.828 1.00 64.20 102 LYS A C 1
ATOM 2260 O O . LYS C 2 102 ? 43.585 75.435 34.391 1.00 64.20 102 LYS A O 1
ATOM 2266 N N . GLY C 2 103 ? 44.298 74.331 32.593 1.00 59.21 103 GLY A N 1
ATOM 2267 C CA . GLY C 2 103 ? 43.076 74.599 31.865 1.00 59.21 103 GLY A CA 1
ATOM 2268 C C . GLY C 2 103 ? 42.860 76.039 31.437 1.00 59.21 103 GLY A C 1
ATOM 2269 O O . GLY C 2 103 ? 41.816 76.350 30.888 1.00 59.21 103 GLY A O 1
ATOM 2270 N N . TYR C 2 104 ? 43.834 76.913 31.673 1.00 78.02 104 TYR A N 1
ATOM 2271 C CA . TYR C 2 104 ? 43.723 78.321 31.293 1.00 78.02 104 TYR A CA 1
ATOM 2272 C C . TYR C 2 104 ? 43.355 78.522 29.834 1.00 78.02 104 TYR A C 1
ATOM 2273 O O . TYR C 2 104 ? 43.186 77.566 29.075 1.00 78.02 104 TYR A O 1
ATOM 2282 N N . THR C 2 105 ? 43.233 79.790 29.450 1.00 89.19 105 THR A N 1
ATOM 2283 C CA . THR C 2 105 ? 42.909 80.152 28.072 1.00 89.19 105 THR A CA 1
ATOM 2284 C C . THR C 2 105 ? 43.771 81.331 27.581 1.00 89.19 105 THR A C 1
ATOM 2285 O O . THR C 2 105 ? 44.251 82.150 28.365 1.00 89.19 105 THR A O 1
ATOM 2289 N N . ILE C 2 106 ? 43.961 81.385 26.271 1.00 68.50 106 ILE A N 1
ATOM 2290 C CA . ILE C 2 106 ? 44.754 82.410 25.614 1.00 68.50 106 ILE A CA 1
ATOM 2291 C C . ILE C 2 106 ? 43.878 83.316 24.726 1.00 68.50 106 ILE A C 1
ATOM 2292 O O . ILE C 2 106 ? 43.306 82.857 23.740 1.00 68.50 106 ILE A O 1
ATOM 2297 N N . ILE C 2 107 ? 43.787 84.601 25.068 1.00 80.28 107 ILE A N 1
ATOM 2298 C CA . ILE C 2 107 ? 42.983 85.541 24.284 1.00 80.28 107 ILE A CA 1
ATOM 2299 C C . ILE C 2 107 ? 43.733 86.818 23.893 1.00 80.28 107 ILE A C 1
ATOM 2300 O O . ILE C 2 107 ? 44.685 87.219 24.563 1.00 80.28 107 ILE A O 1
ATOM 2305 N N . PRO C 2 108 ? 43.310 87.469 22.795 1.00 60.14 108 PRO A N 1
ATOM 2306 C CA . PRO C 2 108 ? 43.930 88.704 22.311 1.00 60.14 108 PRO A CA 1
ATOM 2307 C C . PRO C 2 108 ? 43.476 89.931 23.087 1.00 60.14 108 PRO A C 1
ATOM 2308 O O . PRO C 2 108 ? 42.284 90.120 23.306 1.00 60.14 108 PRO A O 1
ATOM 2312 N N . LEU C 2 109 ? 44.429 90.766 23.495 1.00 79.89 109 LEU A N 1
ATOM 2313 C CA . LEU C 2 109 ? 44.102 91.965 24.252 1.00 79.89 109 LEU A CA 1
ATOM 2314 C C . LEU C 2 109 ? 44.120 93.254 23.447 1.00 79.89 109 LEU A C 1
ATOM 2315 O O . LEU C 2 109 ? 43.465 94.210 23.835 1.00 79.89 109 LEU A O 1
ATOM 2320 N N . LYS C 2 110 ? 44.872 93.302 22.349 1.00 66.11 110 LYS A N 1
ATOM 2321 C CA . LYS C 2 110 ? 44.899 94.507 21.521 1.00 66.11 110 LYS A CA 1
ATOM 2322 C C . LYS C 2 110 ? 45.713 94.407 20.250 1.00 66.11 110 LYS A C 1
ATOM 2323 O O . LYS C 2 110 ? 46.513 93.495 20.082 1.00 66.11 110 LYS A O 1
ATOM 2329 N N . LEU C 2 111 ? 45.464 95.342 19.340 1.00 89.67 111 LEU A N 1
ATOM 2330 C CA . LEU C 2 111 ? 46.193 95.426 18.082 1.00 89.67 111 LEU A CA 1
ATOM 2331 C C . LEU C 2 111 ? 46.821 96.799 18.068 1.00 89.67 111 LEU A C 1
ATOM 2332 O O . LEU C 2 111 ? 46.182 97.780 18.448 1.00 89.67 111 LEU A O 1
ATOM 2337 N N . TYR C 2 112 ? 48.067 96.888 17.633 1.00 83.02 112 TYR A N 1
ATOM 2338 C CA . TYR C 2 112 ? 48.707 98.182 17.595 1.00 83.02 112 TYR A CA 1
ATOM 2339 C C . TYR C 2 112 ? 49.912 98.237 16.678 1.00 83.02 112 TYR A C 1
ATOM 2340 O O . TYR C 2 112 ? 50.417 97.215 16.234 1.00 83.02 112 TYR A O 1
ATOM 2349 N N . TRP C 2 113 ? 50.358 99.441 16.367 1.00 84.49 113 TRP A N 1
ATOM 2350 C CA . TRP C 2 113 ? 51.524 99.595 15.525 1.00 84.49 113 TRP A CA 1
ATOM 2351 C C . TRP C 2 113 ? 52.721 99.841 16.432 1.00 84.49 113 TRP A C 1
ATOM 2352 O O . TRP C 2 113 ? 52.601 100.499 17.457 1.00 84.49 113 TRP A O 1
ATOM 2363 N N . LYS C 2 114 ? 53.875 99.315 16.050 1.00 78.52 114 LYS A N 1
ATOM 2364 C CA . LYS C 2 114 ? 55.100 99.496 16.813 1.00 78.52 114 LYS A CA 1
ATOM 2365 C C . LYS C 2 114 ? 56.170 99.477 15.745 1.00 78.52 114 LYS A C 1
ATOM 2366 O O . LYS C 2 114 ? 56.628 98.409 15.337 1.00 78.52 114 LYS A O 1
ATOM 2372 N N . ASN C 2 115 ? 56.547 100.664 15.285 1.00 84.58 115 ASN A N 1
ATOM 2373 C CA . ASN C 2 115 ? 57.540 100.813 14.234 1.00 84.58 115 ASN A CA 1
ATOM 2374 C C . ASN C 2 115 ? 56.899 100.303 12.954 1.00 84.58 115 ASN A C 1
ATOM 2375 O O . ASN C 2 115 ? 57.437 99.426 12.281 1.00 84.58 115 ASN A O 1
ATOM 2380 N N . ASN C 2 116 ? 55.738 100.863 12.628 1.00 98.90 116 ASN A N 1
ATOM 2381 C CA . ASN C 2 116 ? 54.991 100.476 11.438 1.00 98.90 116 ASN A CA 1
ATOM 2382 C C . ASN C 2 116 ? 54.892 98.975 11.224 1.00 98.90 116 ASN A C 1
ATOM 2383 O O . ASN C 2 116 ? 54.795 98.506 10.095 1.00 98.90 116 ASN A O 1
ATOM 2388 N N . LYS C 2 117 ? 54.926 98.229 12.324 1.00 93.36 117 LYS A N 1
ATOM 2389 C CA . LYS C 2 117 ? 54.785 96.781 12.299 1.00 93.36 117 LYS A CA 1
ATOM 2390 C C . LYS C 2 117 ? 53.515 96.522 13.090 1.00 93.36 117 LYS A C 1
ATOM 2391 O O . LYS C 2 117 ? 53.378 97.006 14.211 1.00 93.36 117 LYS A O 1
ATOM 2397 N N . VAL C 2 118 ? 52.571 95.789 12.504 1.00 60.32 118 VAL A N 1
ATOM 2398 C CA . VAL C 2 118 ? 51.334 95.501 13.210 1.00 60.32 118 VAL A CA 1
ATOM 2399 C C . VAL C 2 118 ? 51.646 94.426 14.226 1.00 60.32 118 VAL A C 1
ATOM 2400 O O . VAL C 2 118 ? 52.424 93.496 13.950 1.00 60.32 118 VAL A O 1
ATOM 2404 N N . LYS C 2 119 ? 51.047 94.567 15.403 1.00 65.87 119 LYS A N 1
ATOM 2405 C CA . LYS C 2 119 ? 51.238 93.617 16.477 1.00 65.87 119 LYS A CA 1
ATOM 2406 C C . LYS C 2 119 ? 49.987 93.458 17.333 1.00 65.87 119 LYS A C 1
ATOM 2407 O O . LYS C 2 119 ? 49.191 94.389 17.476 1.00 65.87 119 LYS A O 1
ATOM 2413 N N . VAL C 2 120 ? 49.820 92.264 17.892 1.00 66.47 120 VAL A N 1
ATOM 2414 C CA . VAL C 2 120 ? 48.673 91.942 18.723 1.00 66.47 120 VAL A CA 1
ATOM 2415 C C . VAL C 2 120 ? 49.121 91.450 20.089 1.00 66.47 120 VAL A C 1
ATOM 2416 O O . VAL C 2 120 ? 49.913 90.539 20.172 1.00 66.47 120 VAL A O 1
ATOM 2420 N N . LEU C 2 121 ? 48.609 92.047 21.159 1.00 77.69 121 LEU A N 1
ATOM 2421 C CA . LEU C 2 121 ? 48.996 91.648 22.509 1.00 77.69 121 LEU A CA 1
ATOM 2422 C C . LEU C 2 121 ? 48.181 90.442 22.923 1.00 77.69 121 LEU A C 1
ATOM 2423 O O . LEU C 2 121 ? 46.962 90.442 22.812 1.00 77.69 121 LEU A O 1
ATOM 2428 N N . ILE C 2 122 ? 48.865 89.426 23.431 1.00 61.04 122 ILE A N 1
ATOM 2429 C CA . ILE C 2 122 ? 48.231 88.182 23.816 1.00 61.04 122 ILE A CA 1
ATOM 2430 C C . ILE C 2 122 ? 48.394 87.836 25.294 1.00 61.04 122 ILE A C 1
ATOM 2431 O O . ILE C 2 122 ? 49.479 87.925 25.846 1.00 61.04 122 ILE A O 1
ATOM 2436 N N . ALA C 2 123 ? 47.314 87.435 25.947 1.00 67.88 123 ALA A N 1
ATOM 2437 C CA . ALA C 2 123 ? 47.406 87.085 27.358 1.00 67.88 123 ALA A CA 1
ATOM 2438 C C . ALA C 2 123 ? 47.056 85.630 27.623 1.00 67.88 123 ALA A C 1
ATOM 2439 O O . ALA C 2 123 ? 46.484 84.956 26.776 1.00 67.88 123 ALA A O 1
ATOM 2441 N N . LEU C 2 124 ? 47.418 85.144 28.798 1.00 59.13 124 LEU A N 1
ATOM 2442 C CA . LEU C 2 124 ? 47.101 83.782 29.181 1.00 59.13 124 LEU A CA 1
ATOM 2443 C C . LEU C 2 124 ? 46.179 84.051 30.342 1.00 59.13 124 LEU A C 1
ATOM 2444 O O . LEU C 2 124 ? 46.651 84.398 31.426 1.00 59.13 124 LEU A O 1
ATOM 2449 N N . ALA C 2 125 ? 44.873 83.889 30.136 1.00 80.09 125 ALA A N 1
ATOM 2450 C CA . ALA C 2 125 ? 43.921 84.194 31.199 1.00 80.09 125 ALA A CA 1
ATOM 2451 C C . ALA C 2 125 ? 43.073 83.084 31.816 1.00 80.09 125 ALA A C 1
ATOM 2452 O O . ALA C 2 125 ? 43.029 81.951 31.336 1.00 80.09 125 ALA A O 1
ATOM 2454 N N . LYS C 2 126 ? 42.401 83.479 32.900 1.00 57.67 126 LYS A N 1
ATOM 2455 C CA . LYS C 2 126 ? 41.504 82.670 33.712 1.00 57.67 126 LYS A CA 1
ATOM 2456 C C . LYS C 2 126 ? 40.060 83.197 33.530 1.00 57.67 126 LYS A C 1
ATOM 2457 O O . LYS C 2 126 ? 39.780 83.968 32.617 1.00 57.67 126 LYS A O 1
ATOM 2463 N N . GLY C 2 127 ? 39.143 82.757 34.379 1.00 104.97 127 GLY A N 1
ATOM 2464 C CA . GLY C 2 127 ? 37.773 83.225 34.288 1.00 104.97 127 GLY A CA 1
ATOM 2465 C C . GLY C 2 127 ? 37.544 84.037 35.541 1.00 104.97 127 GLY A C 1
ATOM 2466 O O . GLY C 2 127 ? 38.386 84.001 36.431 1.00 104.97 127 GLY A O 1
ATOM 2467 N N . LYS C 2 128 ? 36.439 84.761 35.652 1.00 109.42 128 LYS A N 1
ATOM 2468 C CA . LYS C 2 128 ? 36.245 85.549 36.864 1.00 109.42 128 LYS A CA 1
ATOM 2469 C C . LYS C 2 128 ? 35.255 85.006 37.907 1.00 109.42 128 LYS A C 1
ATOM 2470 O O . LYS C 2 128 ? 35.255 85.450 39.062 1.00 109.42 128 LYS A O 1
ATOM 2476 N N . LYS C 2 129 ? 34.421 84.049 37.512 1.00 147.87 129 LYS A N 1
ATOM 2477 C CA . LYS C 2 129 ? 33.442 83.462 38.428 1.00 147.87 129 LYS A CA 1
ATOM 2478 C C . LYS C 2 129 ? 32.226 84.366 38.649 1.00 147.87 129 LYS A C 1
ATOM 2479 O O . LYS C 2 129 ? 31.087 83.892 38.622 1.00 147.87 129 LYS A O 1
ATOM 2485 N N . LEU C 2 130 ? 32.470 85.658 38.866 1.00 158.85 130 LEU A N 1
ATOM 2486 C CA . LEU C 2 130 ? 31.400 86.636 39.086 1.00 158.85 130 LEU A CA 1
ATOM 2487 C C . LEU C 2 130 ? 30.395 86.212 40.154 1.00 158.85 130 LEU A C 1
ATOM 2488 O O . LEU C 2 130 ? 30.455 86.780 41.266 1.00 158.85 130 LEU A O 1
ATOM 2493 N N . SER D 2 3 ? 64.773 94.284 50.194 1.00 204.34 3 SER C N 1
ATOM 2494 C CA . SER D 2 3 ? 64.333 92.867 50.067 1.00 204.34 3 SER C CA 1
ATOM 2495 C C . SER D 2 3 ? 65.518 91.938 49.821 1.00 204.34 3 SER C C 1
ATOM 2496 O O . S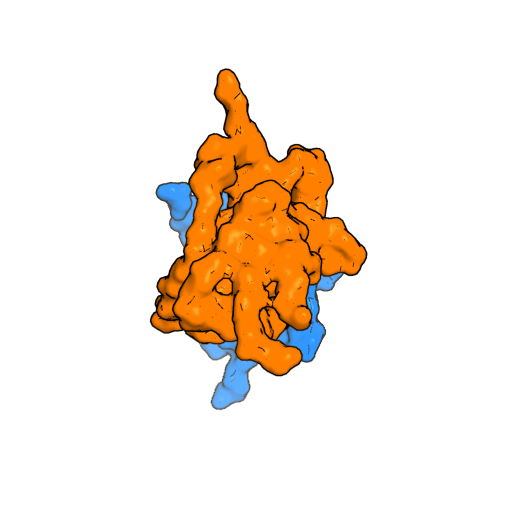ER D 2 3 ? 65.340 90.731 49.658 1.00 204.34 3 SER C O 1
ATOM 2499 N N . ASP D 2 4 ? 66.723 92.505 49.798 1.00 158.91 4 ASP C N 1
ATOM 2500 C CA . ASP D 2 4 ? 67.941 91.723 49.576 1.00 158.91 4 ASP C CA 1
ATOM 2501 C C . ASP D 2 4 ? 69.203 92.343 50.186 1.00 158.91 4 ASP C C 1
ATOM 2502 O O . ASP D 2 4 ? 69.616 93.440 49.809 1.00 158.91 4 ASP C O 1
ATOM 2507 N N . LYS D 2 5 ? 69.811 91.627 51.128 1.00 205.28 5 LYS C N 1
ATOM 2508 C CA . LYS D 2 5 ? 71.032 92.091 51.782 1.00 205.28 5 LYS C CA 1
ATOM 2509 C C . LYS D 2 5 ? 72.181 91.207 51.298 1.00 205.28 5 LYS C C 1
ATOM 2510 O O . LYS D 2 5 ? 72.255 90.023 51.635 1.00 205.28 5 LYS C O 1
ATOM 2516 N N . ILE D 2 6 ? 73.076 91.795 50.508 1.00 156.67 6 ILE C N 1
ATOM 2517 C CA . ILE D 2 6 ? 74.206 91.073 49.934 1.00 156.67 6 ILE C CA 1
ATOM 2518 C C . ILE D 2 6 ? 75.569 91.377 50.548 1.00 156.67 6 ILE C C 1
ATOM 2519 O O . ILE D 2 6 ? 75.992 92.531 50.618 1.00 156.67 6 ILE C O 1
ATOM 2524 N N . ILE D 2 7 ? 76.253 90.322 50.981 1.00 118.51 7 ILE C N 1
ATOM 2525 C CA . ILE D 2 7 ? 77.580 90.442 51.571 1.00 118.51 7 ILE C CA 1
ATOM 2526 C C . ILE D 2 7 ? 78.587 89.762 50.648 1.00 118.51 7 ILE C C 1
ATOM 2527 O O . ILE D 2 7 ? 78.667 88.530 50.594 1.00 118.51 7 ILE C O 1
ATOM 2532 N N . PRO D 2 8 ? 79.366 90.560 49.901 1.00 181.29 8 PRO C N 1
ATOM 2533 C CA . PRO D 2 8 ? 80.362 90.006 48.983 1.00 181.29 8 PRO C CA 1
ATOM 2534 C C . PRO D 2 8 ? 81.399 89.212 49.754 1.00 181.29 8 PRO C C 1
ATOM 2535 O O . PRO D 2 8 ? 81.388 89.191 50.986 1.00 181.29 8 PRO C O 1
ATOM 2539 N N . ILE D 2 9 ? 82.291 88.557 49.022 1.00 125.04 9 ILE C N 1
ATOM 2540 C CA . ILE D 2 9 ? 83.351 87.776 49.635 1.00 125.04 9 ILE C CA 1
ATOM 2541 C C . ILE D 2 9 ? 84.546 87.721 48.690 1.00 125.04 9 ILE C C 1
ATOM 2542 O O . ILE D 2 9 ? 85.600 88.289 48.975 1.00 125.04 9 ILE C O 1
ATOM 2547 N N . ALA D 2 10 ? 84.362 87.057 47.553 1.00 133.73 10 ALA C N 1
ATOM 2548 C CA . ALA D 2 10 ? 85.427 86.891 46.570 1.00 133.73 10 ALA C CA 1
ATOM 2549 C C . ALA D 2 10 ? 85.662 88.086 45.652 1.00 133.73 10 ALA C C 1
ATOM 2550 O O . ALA D 2 10 ? 85.733 89.223 46.112 1.00 133.73 10 ALA C O 1
ATOM 2552 N N . GLU D 2 11 ? 85.794 87.793 44.357 1.00 124.62 11 GLU C N 1
ATOM 2553 C CA . GLU D 2 11 ? 86.046 88.766 43.289 1.00 124.62 11 GLU C CA 1
ATOM 2554 C C . GLU D 2 11 ? 87.496 88.692 42.814 1.00 124.62 11 GLU C C 1
ATOM 2555 O O . GLU D 2 11 ? 88.429 88.897 43.599 1.00 124.62 11 GLU C O 1
ATOM 2561 N N . ASN D 2 12 ? 87.677 88.405 41.527 1.00 119.85 12 ASN C N 1
ATOM 2562 C CA . ASN D 2 12 ? 89.012 88.314 40.938 1.00 119.85 12 ASN C CA 1
ATOM 2563 C C . ASN D 2 12 ? 89.230 89.307 39.796 1.00 119.85 12 ASN C C 1
ATOM 2564 O O . ASN D 2 12 ? 88.784 89.086 38.669 1.00 119.85 12 ASN C O 1
ATOM 2569 N N . LYS D 2 13 ? 89.921 90.402 40.097 1.00 186.93 13 LYS C N 1
ATOM 2570 C CA . LYS D 2 13 ? 90.201 91.429 39.100 1.00 186.93 13 LYS C CA 1
ATOM 2571 C C . LYS D 2 13 ? 90.808 90.779 37.865 1.00 186.93 13 LYS C C 1
ATOM 2572 O O . LYS D 2 13 ? 90.565 91.208 36.736 1.00 186.93 13 LYS C O 1
ATOM 2578 N N . GLU D 2 14 ? 91.597 89.735 38.096 1.00 168.33 14 GLU C N 1
ATOM 2579 C CA . GLU D 2 14 ? 92.263 89.019 37.018 1.00 168.33 14 GLU C CA 1
ATOM 2580 C C . GLU D 2 14 ? 91.311 88.623 35.900 1.00 168.33 14 GLU C C 1
ATOM 2581 O O . GLU D 2 14 ? 91.728 88.455 34.755 1.00 168.33 14 GLU C O 1
ATOM 2587 N N . ALA D 2 15 ? 90.034 88.477 36.231 1.00 147.39 15 ALA C N 1
ATOM 2588 C CA . ALA D 2 15 ? 89.036 88.111 35.233 1.00 147.39 15 ALA C CA 1
ATOM 2589 C C . ALA D 2 15 ? 88.414 89.370 34.651 1.00 147.39 15 ALA C C 1
ATOM 2590 O O . ALA D 2 15 ? 88.302 89.514 33.431 1.00 147.39 15 ALA C O 1
ATOM 2592 N N . LYS D 2 16 ? 88.011 90.282 35.532 1.00 169.99 16 LYS C N 1
ATOM 2593 C CA . LYS D 2 16 ? 87.406 91.538 35.110 1.00 169.99 16 LYS C CA 1
ATOM 2594 C C . LYS D 2 16 ? 88.368 92.242 34.167 1.00 169.99 16 LYS C C 1
ATOM 2595 O O . LYS D 2 16 ? 87.980 93.123 33.398 1.00 169.99 16 LYS C O 1
ATOM 2601 N N . ALA D 2 17 ? 89.631 91.839 34.236 1.00 137.71 17 ALA C N 1
ATOM 2602 C CA . ALA D 2 17 ? 90.665 92.420 33.399 1.00 137.71 17 ALA C CA 1
ATOM 2603 C C . ALA D 2 17 ? 91.041 91.507 32.233 1.00 137.71 17 ALA C C 1
ATOM 2604 O O . ALA D 2 17 ? 91.614 91.967 31.247 1.00 137.71 17 ALA C O 1
ATOM 2606 N N . LYS D 2 18 ? 90.716 90.220 32.339 1.00 132.71 18 LYS C N 1
ATOM 2607 C CA . LYS D 2 18 ? 91.045 89.268 31.281 1.00 132.71 18 LYS C CA 1
ATOM 2608 C C . LYS D 2 18 ? 89.949 89.076 30.240 1.00 132.71 18 LYS C C 1
ATOM 2609 O O . LYS D 2 18 ? 90.232 89.008 29.041 1.00 132.71 18 LYS C O 1
ATOM 2615 N N . TYR D 2 19 ? 88.700 88.979 30.686 1.00 132.88 19 TYR C N 1
ATOM 2616 C CA . TYR D 2 19 ? 87.600 88.775 29.750 1.00 132.88 19 TYR C CA 1
ATOM 2617 C C . TYR D 2 19 ? 86.662 89.961 29.709 1.00 132.88 19 TYR C C 1
ATOM 2618 O O . TYR D 2 19 ? 86.780 90.890 30.506 1.00 132.88 19 TYR C O 1
ATOM 2627 N N . ASP D 2 20 ? 85.725 89.912 28.770 1.00 154.66 20 ASP C N 1
ATOM 2628 C CA . ASP D 2 20 ? 84.736 90.964 28.606 1.00 154.66 20 ASP C CA 1
ATOM 2629 C C . ASP D 2 20 ? 83.358 90.360 28.837 1.00 154.66 20 ASP C C 1
ATOM 2630 O O . ASP D 2 20 ? 82.754 89.825 27.909 1.00 154.66 20 ASP C O 1
ATOM 2635 N N . ILE D 2 21 ? 82.869 90.436 30.072 1.00 126.37 21 ILE C N 1
ATOM 2636 C CA . ILE D 2 21 ? 81.557 89.889 30.407 1.00 126.37 21 ILE C CA 1
ATOM 2637 C C . ILE D 2 21 ? 80.575 90.047 29.247 1.00 126.37 21 ILE C C 1
ATOM 2638 O O . ILE D 2 21 ? 80.601 91.042 28.526 1.00 126.37 21 ILE C O 1
ATOM 2643 N N . LEU D 2 22 ? 79.725 89.047 29.059 1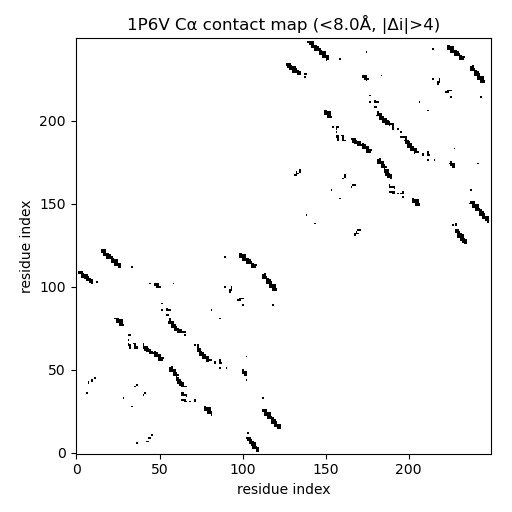.00 97.54 22 LEU C N 1
ATOM 2644 C CA . LEU D 2 22 ? 78.722 89.096 28.013 1.00 97.54 22 LEU C CA 1
ATOM 2645 C C . LEU D 2 22 ? 77.382 88.832 28.646 1.00 97.54 22 LEU C C 1
ATOM 2646 O O . LEU D 2 22 ? 76.343 89.079 28.041 1.00 97.54 22 LEU C O 1
ATOM 2651 N N . GLU D 2 23 ? 77.422 88.333 29.876 1.00 163.37 23 GLU C N 1
ATOM 2652 C CA . GLU D 2 23 ? 76.215 88.017 30.619 1.00 163.37 23 GLU C CA 1
ATOM 2653 C C . GLU D 2 23 ? 76.489 87.746 32.091 1.00 163.37 23 GLU C C 1
ATOM 2654 O O . GLU D 2 23 ? 77.559 87.262 32.457 1.00 163.37 23 GLU C O 1
ATOM 2660 N N . THR D 2 24 ? 75.510 88.066 32.930 1.00 106.65 24 THR C N 1
ATOM 2661 C CA . THR D 2 24 ? 75.628 87.852 34.361 1.00 106.65 24 THR C CA 1
ATOM 2662 C C . THR D 2 24 ? 74.631 86.772 34.753 1.00 106.65 24 THR C C 1
ATOM 2663 O O . THR D 2 24 ? 73.567 86.661 34.146 1.00 106.65 24 THR C O 1
ATOM 2667 N N . TYR D 2 25 ? 74.991 85.965 35.747 1.00 72.25 25 TYR C N 1
ATOM 2668 C CA . TYR D 2 25 ? 74.132 84.898 36.242 1.00 72.25 25 TYR C CA 1
ATOM 2669 C C . TYR D 2 25 ? 74.385 84.711 37.728 1.00 72.25 25 TYR C C 1
ATOM 2670 O O . TYR D 2 25 ? 75.535 84.710 38.160 1.00 72.25 25 TYR C O 1
ATOM 2679 N N . GLU D 2 26 ? 73.324 84.567 38.517 1.00 81.76 26 GLU C N 1
ATOM 2680 C CA . GLU D 2 26 ? 73.511 84.330 39.936 1.00 81.76 26 GLU C CA 1
ATOM 2681 C C . GLU D 2 26 ? 73.425 82.827 40.124 1.00 81.76 26 GLU C C 1
ATOM 2682 O O . GLU D 2 26 ? 72.393 82.195 39.858 1.00 81.76 26 GLU C O 1
ATOM 2688 N N . ALA D 2 27 ? 74.546 82.278 40.584 1.00 101.85 27 ALA C N 1
ATOM 2689 C CA . ALA D 2 27 ? 74.747 80.850 40.776 1.00 101.85 27 ALA C CA 1
ATOM 2690 C C . ALA D 2 27 ? 73.942 80.064 41.789 1.00 101.85 27 ALA C C 1
ATOM 2691 O O . ALA D 2 27 ? 73.024 79.342 41.420 1.00 101.85 27 ALA C O 1
ATOM 2693 N N . GLY D 2 28 ? 74.291 80.183 43.064 1.00 107.85 28 GLY C N 1
ATOM 2694 C CA . GLY D 2 28 ? 73.607 79.381 44.065 1.00 107.85 28 GLY C CA 1
ATOM 2695 C C . GLY D 2 28 ? 74.329 78.051 43.938 1.00 107.85 28 GLY C C 1
ATOM 2696 O O . GLY D 2 28 ? 74.162 77.343 42.947 1.00 107.85 28 GLY C O 1
ATOM 2697 N N . ILE D 2 29 ? 75.131 77.713 44.941 1.00 83.33 29 ILE C N 1
ATOM 2698 C CA . ILE D 2 29 ? 75.948 76.511 44.894 1.00 83.33 29 ILE C CA 1
ATOM 2699 C C . ILE D 2 29 ? 75.793 75.578 46.084 1.00 83.33 29 ILE C C 1
ATOM 2700 O O . ILE D 2 29 ? 75.798 76.034 47.233 1.00 83.33 29 ILE C O 1
ATOM 2705 N N . VAL D 2 30 ? 75.678 74.273 45.828 1.00 58.19 30 VAL C N 1
ATOM 2706 C CA . VAL D 2 30 ? 75.556 73.340 46.943 1.00 58.19 30 VAL C CA 1
ATOM 2707 C C . VAL D 2 30 ? 76.836 73.549 47.713 1.00 58.19 30 VAL C C 1
ATOM 2708 O O . VAL D 2 30 ? 77.910 73.493 47.132 1.00 58.19 30 VAL C O 1
ATOM 2712 N N . LEU D 2 31 ? 76.734 73.834 49.001 1.00 85.77 31 LEU C N 1
ATOM 2713 C CA . LEU D 2 31 ? 77.928 74.031 49.798 1.00 85.77 31 LEU C CA 1
ATOM 2714 C C . LEU D 2 31 ? 77.991 72.959 50.842 1.00 85.77 31 LEU C C 1
ATOM 2715 O O . LEU D 2 31 ? 77.164 72.044 50.863 1.00 85.77 31 LEU C O 1
ATOM 2720 N N . LYS D 2 32 ? 78.987 73.083 51.709 1.00 97.12 32 LYS C N 1
ATOM 2721 C CA . LYS D 2 32 ? 79.186 72.158 52.813 1.00 97.12 32 LYS C CA 1
ATOM 2722 C C . LYS D 2 32 ? 79.253 73.027 54.071 1.00 97.12 32 LYS C C 1
ATOM 2723 O O . LYS D 2 32 ? 80.009 73.999 54.126 1.00 97.12 32 LYS C O 1
ATOM 2729 N N . GLY D 2 33 ? 78.441 72.695 55.067 1.00 140.49 33 GLY C N 1
ATOM 2730 C CA . GLY D 2 33 ? 78.444 73.473 56.291 1.00 140.49 33 GLY C CA 1
ATOM 2731 C C . GLY D 2 33 ? 79.838 73.972 56.606 1.00 140.49 33 GLY C C 1
ATOM 2732 O O . GLY D 2 33 ? 80.061 75.173 56.749 1.00 140.49 33 GLY C O 1
ATOM 2733 N N . SER D 2 34 ? 80.781 73.040 56.695 1.00 117.19 34 SER C N 1
ATOM 2734 C CA . SER D 2 34 ? 82.163 73.381 56.984 1.00 117.19 34 SER C CA 1
ATOM 2735 C C . SER D 2 34 ? 82.587 74.598 56.173 1.00 117.19 34 SER C C 1
ATOM 2736 O O . SER D 2 34 ? 83.214 75.513 56.704 1.00 117.19 34 SER C O 1
ATOM 2739 N N . GLU D 2 35 ? 82.227 74.614 54.893 1.00 122.34 35 GLU C N 1
ATOM 2740 C CA . GLU D 2 35 ? 82.571 75.730 54.019 1.00 122.34 35 GLU C CA 1
ATOM 2741 C C . GLU D 2 35 ? 81.704 76.932 54.386 1.00 122.34 35 GLU C C 1
ATOM 2742 O O . GLU D 2 35 ? 82.198 78.050 54.543 1.00 122.34 35 GLU C O 1
ATOM 2748 N N . VAL D 2 36 ? 80.403 76.699 54.513 1.00 123.65 36 VAL C N 1
ATOM 2749 C CA . VAL D 2 36 ? 79.489 77.773 54.865 1.00 123.65 36 VAL C CA 1
ATOM 2750 C C . VAL D 2 36 ? 80.049 78.427 56.112 1.00 123.65 36 VAL C C 1
ATOM 2751 O O . VAL D 2 36 ? 80.230 79.640 56.173 1.00 123.65 36 VAL C O 1
ATOM 2755 N N . LYS D 2 37 ? 80.333 77.590 57.102 1.00 96.56 37 LYS C N 1
ATOM 2756 C CA . LYS D 2 37 ? 80.876 78.037 58.371 1.00 96.56 37 LYS C CA 1
ATOM 2757 C C . LYS D 2 37 ? 82.158 78.802 58.112 1.00 96.56 37 LYS C C 1
ATOM 2758 O O . LYS D 2 37 ? 82.243 79.994 58.402 1.00 96.56 37 LYS C O 1
ATOM 2764 N N . SER D 2 38 ? 83.151 78.110 57.557 1.00 112.20 38 SER C N 1
ATOM 2765 C CA . SER D 2 38 ? 84.451 78.710 57.264 1.00 112.20 38 SER C CA 1
ATOM 2766 C C . SER D 2 38 ? 84.279 80.091 56.659 1.00 112.20 38 SER C C 1
ATOM 2767 O O . SER D 2 38 ? 85.114 80.973 56.846 1.00 112.20 38 SER C O 1
ATOM 2770 N N . LEU D 2 39 ? 83.182 80.263 55.933 1.00 126.49 39 LEU C N 1
ATOM 2771 C CA . LEU D 2 39 ? 82.862 81.530 55.297 1.00 126.49 39 LEU C CA 1
ATOM 2772 C C . LEU D 2 39 ? 82.317 82.501 56.341 1.00 126.49 39 LEU C C 1
ATOM 2773 O O . LEU D 2 39 ? 82.767 83.643 56.437 1.00 126.49 39 LEU C O 1
ATOM 2778 N N . ARG D 2 40 ? 81.345 82.038 57.123 1.00 161.56 40 ARG C N 1
ATOM 2779 C CA . ARG D 2 40 ? 80.756 82.862 58.169 1.00 161.56 40 ARG C CA 1
ATOM 2780 C C . ARG D 2 40 ? 81.880 83.424 59.029 1.00 161.56 40 ARG C C 1
ATOM 2781 O O . ARG D 2 40 ? 81.721 84.456 59.677 1.00 161.56 40 ARG C O 1
ATOM 2789 N N . GLU D 2 41 ? 83.017 82.733 59.027 1.00 173.85 41 GLU C N 1
ATOM 2790 C CA . GLU D 2 41 ? 84.181 83.158 59.796 1.00 173.85 41 GLU C CA 1
ATOM 2791 C C . GLU D 2 41 ? 84.815 84.395 59.181 1.00 173.85 41 GLU C C 1
ATOM 2792 O O . GLU D 2 41 ? 84.954 85.425 59.840 1.00 173.85 41 GLU C O 1
ATOM 2798 N N . LYS D 2 42 ? 85.191 84.261 57.911 1.00 190.30 42 LYS C N 1
ATOM 2799 C CA . LYS D 2 42 ? 85.833 85.304 57.110 1.00 190.30 42 LYS C CA 1
ATOM 2800 C C . LYS D 2 42 ? 87.004 84.628 56.407 1.00 190.30 42 LYS C C 1
ATOM 2801 O O . LYS D 2 42 ? 87.253 84.858 55.223 1.00 190.30 42 LYS C O 1
ATOM 2807 N N . GLY D 2 43 ? 87.697 83.780 57.167 1.00 220.84 43 GLY C N 1
ATOM 2808 C CA . GLY D 2 43 ? 88.845 83.026 56.687 1.00 220.84 43 GLY C CA 1
ATOM 2809 C C . GLY D 2 43 ? 89.437 83.381 55.337 1.00 220.84 43 GLY C C 1
ATOM 2810 O O . GLY D 2 43 ? 89.593 84.555 54.999 1.00 220.84 43 GLY C O 1
ATOM 2811 N N . THR D 2 44 ? 89.787 82.354 54.568 1.00 159.43 44 THR C N 1
ATOM 2812 C CA . THR D 2 44 ? 90.366 82.557 53.246 1.00 159.43 44 THR C CA 1
ATOM 2813 C C . THR D 2 44 ? 89.501 81.852 52.211 1.00 159.43 44 THR C C 1
ATOM 2814 O O . THR D 2 44 ? 89.175 80.670 52.355 1.00 159.43 44 THR C O 1
ATOM 2818 N N . VAL D 2 45 ? 89.133 82.588 51.169 1.00 103.15 45 VAL C N 1
ATOM 2819 C CA . VAL D 2 45 ? 88.289 82.054 50.110 1.00 103.15 45 VAL C CA 1
ATOM 2820 C C . VAL D 2 45 ? 88.566 82.754 48.792 1.00 103.15 45 VAL C C 1
ATOM 2821 O O . VAL D 2 45 ? 87.770 83.571 48.330 1.00 103.15 45 VAL C O 1
ATOM 2825 N N . SER D 2 46 ? 89.705 82.443 48.191 1.00 125.01 46 SER C N 1
ATOM 2826 C CA . SER D 2 46 ? 90.044 83.039 46.915 1.00 125.01 46 SER C CA 1
ATOM 2827 C C . SER D 2 46 ? 89.912 81.967 45.854 1.00 125.01 46 SER C C 1
ATOM 2828 O O . SER D 2 46 ? 90.083 80.786 46.126 1.00 125.01 46 SER C O 1
ATOM 2831 N N . PHE D 2 47 ? 89.578 82.388 44.646 1.00 91.85 47 PHE C N 1
ATOM 2832 C CA . PHE D 2 47 ? 89.441 81.468 43.545 1.00 91.85 47 PHE C CA 1
ATOM 2833 C C . PHE D 2 47 ? 90.362 81.897 42.421 1.00 91.85 47 PHE C C 1
ATOM 2834 O O . PHE D 2 47 ? 90.039 82.783 41.628 1.00 91.85 47 PHE C O 1
ATOM 2842 N N . LYS D 2 48 ? 91.526 81.255 42.392 1.00 133.74 48 LYS C N 1
ATOM 2843 C CA . LYS D 2 48 ? 92.574 81.478 41.400 1.00 133.74 48 LYS C CA 1
ATOM 2844 C C . LYS D 2 48 ? 92.576 80.257 40.476 1.00 133.74 48 LYS C C 1
ATOM 2845 O O . LYS D 2 48 ? 92.489 79.121 40.944 1.00 133.74 48 LYS C O 1
ATOM 2851 N N . ASP D 2 49 ? 92.671 80.495 39.172 1.00 103.41 49 ASP C N 1
ATOM 2852 C CA . ASP D 2 49 ? 92.657 79.411 38.191 1.00 103.41 49 ASP C CA 1
ATOM 2853 C C . ASP D 2 49 ? 91.319 78.675 38.210 1.00 103.41 49 ASP C C 1
ATOM 2854 O O . ASP D 2 49 ? 91.226 77.517 37.781 1.00 103.41 49 ASP C O 1
ATOM 2859 N N . SER D 2 50 ? 90.291 79.362 38.711 1.00 87.30 50 SER C N 1
ATOM 2860 C CA . SER D 2 50 ? 88.938 78.827 38.804 1.00 87.30 50 SER C CA 1
ATOM 2861 C C . SER D 2 50 ? 88.203 78.965 37.474 1.00 87.30 50 SER C C 1
ATOM 2862 O O . SER D 2 50 ? 88.425 79.917 36.726 1.00 87.30 50 SER C O 1
ATOM 2865 N N . PHE D 2 51 ? 87.318 78.013 37.198 1.00 91.59 51 PHE C N 1
ATOM 2866 C CA . PHE D 2 51 ? 86.542 77.998 35.967 1.00 91.59 51 PHE C CA 1
ATOM 2867 C C . PHE D 2 51 ? 85.274 77.182 36.209 1.00 91.59 51 PHE C C 1
ATOM 2868 O O . PHE D 2 51 ? 85.136 76.532 37.248 1.00 91.59 51 PHE C O 1
ATOM 2876 N N . VAL D 2 52 ? 84.350 77.229 35.251 1.00 69.06 52 VAL C N 1
ATOM 2877 C CA . VAL D 2 52 ? 83.080 76.499 35.338 1.00 69.06 52 VAL C CA 1
ATOM 2878 C C . VAL D 2 52 ? 82.972 75.596 34.116 1.00 69.06 52 VAL C C 1
ATOM 2879 O O . VAL D 2 52 ? 83.405 75.951 33.016 1.00 69.06 52 VAL C O 1
ATOM 2883 N N . ARG D 2 53 ? 82.388 74.427 34.308 1.00 67.98 53 ARG C N 1
ATOM 2884 C CA . ARG D 2 53 ? 82.236 73.496 33.207 1.00 67.98 53 ARG C CA 1
ATOM 2885 C C . ARG D 2 53 ? 80.887 72.818 33.300 1.00 67.98 53 ARG C C 1
ATOM 2886 O O . ARG D 2 53 ? 80.396 72.531 34.394 1.00 67.98 53 ARG C O 1
ATOM 2894 N N . ILE D 2 54 ? 80.280 72.565 32.155 1.00 74.20 54 ILE C N 1
ATOM 2895 C CA . ILE D 2 54 ? 78.988 71.900 32.141 1.00 74.20 54 ILE C CA 1
ATOM 2896 C C . ILE D 2 54 ? 79.295 70.430 31.903 1.00 74.20 54 ILE C C 1
ATOM 2897 O O . ILE D 2 54 ? 79.976 70.087 30.940 1.00 74.20 54 ILE C O 1
ATOM 2902 N N . GLU D 2 55 ? 78.815 69.559 32.778 1.00 91.55 55 GLU C N 1
ATOM 2903 C CA . GLU D 2 55 ? 79.069 68.146 32.597 1.00 91.55 55 GLU C CA 1
ATOM 2904 C C . GLU D 2 55 ? 77.810 67.401 32.177 1.00 91.55 55 GLU C C 1
ATOM 2905 O O . GLU D 2 55 ? 77.119 67.855 31.270 1.00 91.55 55 GLU C O 1
ATOM 2911 N N . ASN D 2 56 ? 77.490 66.275 32.799 1.00 96.09 56 ASN C N 1
ATOM 2912 C CA . ASN D 2 56 ? 76.302 65.533 32.377 1.00 96.09 56 ASN C CA 1
ATOM 2913 C C . ASN D 2 56 ? 74.998 66.241 32.744 1.00 96.09 56 ASN C C 1
ATOM 2914 O O . ASN D 2 56 ? 74.326 65.860 33.705 1.00 96.09 56 ASN C O 1
ATOM 2919 N N . GLY D 2 57 ? 74.638 67.266 31.968 1.00 86.88 57 GLY C N 1
ATOM 2920 C CA . GLY D 2 57 ? 73.416 68.008 32.233 1.00 86.88 57 GLY C CA 1
ATOM 2921 C C . GLY D 2 57 ? 73.569 69.038 33.337 1.00 86.88 57 GLY C C 1
ATOM 2922 O O . GLY D 2 57 ? 73.011 70.132 33.260 1.00 86.88 57 GLY C O 1
ATOM 2923 N N . GLU D 2 58 ? 74.330 68.684 34.367 1.00 76.09 58 GLU C N 1
ATOM 2924 C CA . GLU D 2 58 ? 74.574 69.562 35.504 1.00 76.09 58 GLU C CA 1
ATOM 2925 C C . GLU D 2 58 ? 75.683 70.547 35.149 1.00 76.09 58 GLU C C 1
ATOM 2926 O O . GLU D 2 58 ? 76.244 70.463 34.060 1.00 76.09 58 GLU C O 1
ATOM 2932 N N . ALA D 2 59 ? 75.990 71.483 36.049 1.00 65.20 59 ALA C N 1
ATOM 2933 C CA . ALA D 2 59 ? 77.060 72.460 35.800 1.00 65.20 59 ALA C CA 1
ATOM 2934 C C . ALA D 2 59 ? 77.923 72.627 37.036 1.00 65.20 59 ALA C C 1
ATOM 2935 O O . ALA D 2 59 ? 77.410 72.840 38.130 1.00 65.20 59 ALA C O 1
ATOM 2937 N N . TRP D 2 60 ? 79.239 72.549 36.852 1.00 89.16 60 TRP C N 1
ATOM 2938 C CA . TRP D 2 60 ? 80.153 72.647 37.980 1.00 89.16 60 TRP C CA 1
ATOM 2939 C C . TRP D 2 60 ? 81.158 73.793 38.002 1.00 89.16 60 TRP C C 1
ATOM 2940 O O . TRP D 2 60 ? 81.572 74.324 36.966 1.00 89.16 60 TRP C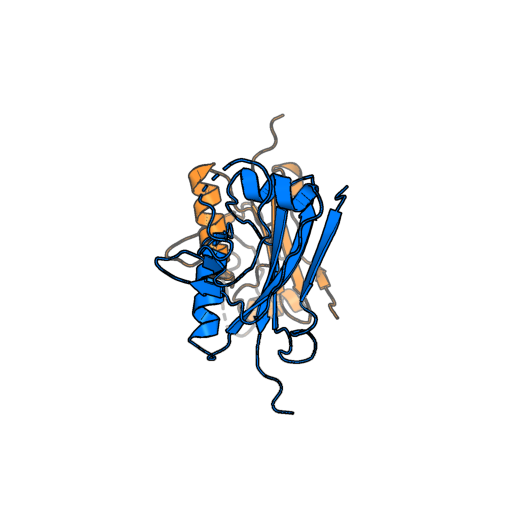 O 1
ATOM 2951 N N . LEU D 2 61 ? 81.542 74.154 39.223 1.00 62.73 61 LEU C N 1
ATOM 2952 C CA . LEU D 2 61 ? 82.507 75.214 39.470 1.00 62.73 61 LEU C CA 1
ATOM 2953 C C . LEU D 2 61 ? 83.810 74.573 39.890 1.00 62.73 61 LEU C C 1
ATOM 2954 O O . LEU D 2 61 ? 83.946 74.114 41.026 1.00 62.73 61 LEU C O 1
ATOM 2959 N N . TYR D 2 62 ? 84.775 74.561 38.986 1.00 102.70 62 TYR C N 1
ATOM 2960 C CA . TYR D 2 62 ? 86.058 73.957 39.286 1.00 102.70 62 TYR C CA 1
ATOM 2961 C C . TYR D 2 62 ? 87.077 74.900 39.911 1.00 102.70 62 TYR C C 1
ATOM 2962 O O . TYR D 2 62 ? 87.234 76.046 39.484 1.00 102.70 62 TYR C O 1
ATOM 2971 N N . ASN D 2 63 ? 87.748 74.400 40.945 1.00 85.65 63 ASN C N 1
ATOM 2972 C CA . ASN D 2 63 ? 88.801 75.134 41.617 1.00 85.65 63 ASN C CA 1
ATOM 2973 C C . ASN D 2 63 ? 88.434 76.347 42.449 1.00 85.65 63 ASN C C 1
ATOM 2974 O O . ASN D 2 63 ? 88.880 77.457 42.158 1.00 85.65 63 ASN C O 1
ATOM 2979 N N . LEU D 2 64 ? 87.641 76.146 43.492 1.00 103.67 64 LEU C N 1
ATOM 2980 C CA . LEU D 2 64 ? 87.276 77.250 44.367 1.00 103.67 64 LEU C CA 1
ATOM 2981 C C . LEU D 2 64 ? 87.909 76.989 45.729 1.00 103.67 64 LEU C C 1
ATOM 2982 O O . LEU D 2 64 ? 87.557 76.029 46.407 1.00 103.67 64 LEU C O 1
ATOM 2987 N N . TYR D 2 65 ? 88.854 77.836 46.122 1.00 97.21 65 TYR C N 1
ATOM 2988 C CA . TYR D 2 65 ? 89.513 77.672 47.411 1.00 97.21 65 TYR C CA 1
ATOM 2989 C C . TYR D 2 65 ? 88.576 78.107 48.530 1.00 97.21 65 TYR C C 1
ATOM 2990 O O . TYR D 2 65 ? 88.007 79.193 48.485 1.00 97.21 65 TYR C O 1
ATOM 2999 N N . ILE D 2 66 ? 88.427 77.252 49.534 1.00 96.08 66 ILE C N 1
ATOM 3000 C CA . ILE D 2 66 ? 87.564 77.542 50.671 1.00 96.08 66 ILE C CA 1
ATOM 3001 C C . ILE D 2 66 ? 88.207 76.914 51.910 1.00 96.08 66 ILE C C 1
ATOM 3002 O O . ILE D 2 66 ? 87.891 75.787 52.292 1.00 96.08 66 ILE C O 1
ATOM 3007 N N . ALA D 2 67 ? 89.127 77.650 52.526 1.00 122.01 67 ALA C N 1
ATOM 3008 C CA . ALA D 2 67 ? 89.830 77.168 53.711 1.00 122.01 67 ALA C CA 1
ATOM 3009 C C . ALA D 2 67 ? 88.860 76.607 54.743 1.00 122.01 67 ALA C C 1
ATOM 3010 O O . ALA D 2 67 ? 87.939 77.295 55.170 1.00 122.01 67 ALA C O 1
ATOM 3012 N N . PRO D 2 68 ? 89.051 75.344 55.155 1.00 159.19 68 PRO C N 1
ATOM 3013 C CA . PRO D 2 68 ? 88.166 74.725 56.147 1.00 159.19 68 PRO C CA 1
ATOM 3014 C C . PRO D 2 68 ? 88.466 75.261 57.542 1.00 159.19 68 PRO C C 1
ATOM 3015 O O . PRO D 2 68 ? 89.359 76.092 57.707 1.00 159.19 68 PRO C O 1
ATOM 3019 N N . TYR D 2 69 ? 87.720 74.795 58.540 1.00 175.44 69 TYR C N 1
ATOM 3020 C CA . TYR D 2 69 ? 87.944 75.224 59.919 1.00 175.44 69 TYR C CA 1
ATOM 3021 C C . TYR D 2 69 ? 87.793 74.053 60.886 1.00 175.44 69 TYR C C 1
ATOM 3022 O O . TYR D 2 69 ? 87.070 73.098 60.603 1.00 175.44 69 TYR C O 1
ATOM 3031 N N . LYS D 2 70 ? 88.481 74.135 62.022 1.00 140.35 70 LYS C N 1
ATOM 3032 C CA . LYS D 2 70 ? 88.445 73.082 63.038 1.00 140.35 70 LYS C CA 1
ATOM 3033 C C . LYS D 2 70 ? 87.043 72.622 63.439 1.00 140.35 70 LYS C C 1
ATOM 3034 O O . LYS D 2 70 ? 86.495 73.051 64.460 1.00 140.35 70 LYS C O 1
ATOM 3040 N N . HIS D 2 71 ? 86.483 71.733 62.626 1.00 180.94 71 HIS C N 1
ATOM 3041 C CA . HIS D 2 71 ? 85.155 71.181 62.856 1.00 180.94 71 HIS C CA 1
ATOM 3042 C C . HIS D 2 71 ? 85.230 69.661 62.779 1.00 180.94 71 HIS C C 1
ATOM 3043 O O . HIS D 2 71 ? 85.308 69.095 61.688 1.00 180.94 71 HIS C O 1
ATOM 3050 N N . ALA D 2 72 ? 85.210 69.010 63.940 1.00 131.77 72 ALA C N 1
ATOM 3051 C CA . ALA D 2 72 ? 85.271 67.551 64.024 1.00 131.77 72 ALA C CA 1
ATOM 3052 C C . ALA D 2 72 ? 86.069 66.922 62.882 1.00 131.77 72 ALA C C 1
ATOM 3053 O O . ALA D 2 72 ? 85.509 66.259 62.005 1.00 131.77 72 ALA C O 1
ATOM 3055 N N . ASN D 2 76 ? 88.525 66.967 56.455 1.00 249.15 76 ASN C N 1
ATOM 3056 C CA . ASN D 2 76 ? 87.102 67.203 56.230 1.00 249.15 76 ASN C CA 1
ATOM 3057 C C . ASN D 2 76 ? 86.927 68.462 55.384 1.00 249.15 76 ASN C C 1
ATOM 3058 O O . ASN D 2 76 ? 87.276 69.559 55.825 1.00 249.15 76 ASN C O 1
ATOM 3063 N N . HIS D 2 77 ? 86.387 68.300 54.174 1.00 159.00 77 HIS C N 1
ATOM 3064 C CA . HIS D 2 77 ? 86.179 69.425 53.262 1.00 159.00 77 HIS C CA 1
ATOM 3065 C C . HIS D 2 77 ? 87.527 69.819 52.622 1.00 159.00 77 HIS C C 1
ATOM 3066 O O . HIS D 2 77 ? 88.379 70.447 53.252 1.00 159.00 77 HIS C O 1
ATOM 3073 N N . ASP D 2 78 ? 87.701 69.420 51.363 1.00 74.75 78 ASP C N 1
ATOM 3074 C CA . ASP D 2 78 ? 88.913 69.684 50.582 1.00 74.75 78 ASP C CA 1
ATOM 3075 C C . ASP D 2 78 ? 88.857 71.007 49.815 1.00 74.75 78 ASP C C 1
ATOM 3076 O O . ASP D 2 78 ? 88.347 71.074 48.700 1.00 74.75 78 ASP C O 1
ATOM 3081 N N . PRO D 2 79 ? 89.417 72.070 50.399 1.00 105.24 79 PRO C N 1
ATOM 3082 C CA . PRO D 2 79 ? 89.477 73.432 49.859 1.00 105.24 79 PRO C CA 1
ATOM 3083 C C . PRO D 2 79 ? 89.220 73.674 48.365 1.00 105.24 79 PRO C C 1
ATOM 3084 O O . PRO D 2 79 ? 88.564 74.651 48.007 1.00 105.24 79 PRO C O 1
ATOM 3088 N N . LEU D 2 80 ? 89.731 72.804 47.497 1.00 80.74 80 LEU C N 1
ATOM 3089 C CA . LEU D 2 80 ? 89.561 72.978 46.053 1.00 80.74 80 LEU C CA 1
ATOM 3090 C C . LEU D 2 80 ? 88.475 72.082 45.471 1.00 80.74 80 LEU C C 1
ATOM 3091 O O . LEU D 2 80 ? 88.388 71.885 44.256 1.00 80.74 80 LEU C O 1
ATOM 3096 N N . ARG D 2 81 ? 87.643 71.556 46.355 1.00 90.38 81 ARG C N 1
ATOM 3097 C CA . ARG D 2 81 ? 86.546 70.672 45.998 1.00 90.38 81 ARG C CA 1
ATOM 3098 C C . ARG D 2 81 ? 85.768 71.041 44.730 1.00 90.38 81 ARG C C 1
ATOM 3099 O O . ARG D 2 81 ? 85.724 72.201 44.305 1.00 90.38 81 ARG C O 1
ATOM 3107 N N . LYS D 2 82 ? 85.145 70.031 44.134 1.00 112.03 82 LYS C N 1
ATOM 3108 C CA . LYS D 2 82 ? 84.339 70.222 42.939 1.00 112.03 82 LYS C CA 1
ATOM 3109 C C . LYS D 2 82 ? 82.938 70.481 43.463 1.00 112.03 82 LYS C C 1
ATOM 3110 O O . LYS D 2 82 ? 82.355 69.619 44.125 1.00 112.03 82 LYS C O 1
ATOM 3116 N N . ARG D 2 83 ? 82.399 71.664 43.183 1.00 127.74 83 ARG C N 1
ATOM 3117 C CA . ARG D 2 83 ? 81.063 72.010 43.662 1.00 127.74 83 ARG C CA 1
ATOM 3118 C C . ARG D 2 83 ? 80.116 72.399 42.537 1.00 127.74 83 ARG C C 1
ATOM 3119 O O . ARG D 2 83 ? 80.461 73.217 41.681 1.00 127.74 83 ARG C O 1
ATOM 3127 N N . LYS D 2 84 ? 78.919 71.815 42.538 1.00 97.11 84 LYS C N 1
ATOM 3128 C CA . LYS D 2 84 ? 77.946 72.137 41.504 1.00 97.11 84 LYS C CA 1
ATOM 3129 C C . LYS D 2 84 ? 77.106 73.294 41.968 1.00 97.11 84 LYS C C 1
ATOM 3130 O O . LYS D 2 84 ? 76.862 73.465 43.162 1.00 97.11 84 LYS C O 1
ATOM 3136 N N . LEU D 2 85 ? 76.688 74.094 40.997 1.00 67.84 85 LEU C N 1
ATOM 3137 C CA . LEU D 2 85 ? 75.873 75.266 41.232 1.00 67.84 85 LEU C CA 1
ATOM 3138 C C . LEU D 2 85 ? 74.446 74.908 40.845 1.00 67.84 85 LEU C C 1
ATOM 3139 O O . LEU D 2 85 ? 74.223 74.177 39.873 1.00 67.84 85 LEU C O 1
ATOM 3144 N N . LEU D 2 86 ? 73.482 75.411 41.614 1.00 84.23 86 LEU C N 1
ATOM 3145 C CA . LEU D 2 86 ? 72.071 75.176 41.323 1.00 84.23 86 LEU C CA 1
ATOM 3146 C C . LEU D 2 86 ? 71.692 76.285 40.347 1.00 84.23 86 LEU C C 1
ATOM 3147 O O . LEU D 2 86 ? 71.944 77.450 40.596 1.00 84.23 86 LEU C O 1
ATOM 3152 N N . LEU D 2 87 ? 71.117 75.892 39.223 1.00 58.45 87 LEU C N 1
ATOM 3153 C CA . LEU D 2 87 ? 70.734 76.798 38.148 1.00 58.45 87 LEU C CA 1
ATOM 3154 C C . LEU D 2 87 ? 69.688 76.086 37.291 1.00 58.45 87 LEU C C 1
ATOM 3155 O O . LEU D 2 87 ? 69.706 74.853 37.180 1.00 58.45 87 LEU C O 1
ATOM 3160 N N . HIS D 2 88 ? 68.784 76.841 36.676 1.00 57.61 88 HIS C N 1
ATOM 3161 C CA . HIS D 2 88 ? 67.742 76.214 35.868 1.00 57.61 88 HIS C CA 1
ATOM 3162 C C . HIS D 2 88 ? 68.291 75.425 34.707 1.00 57.61 88 HIS C C 1
ATOM 3163 O O . HIS D 2 88 ? 69.193 75.884 34.006 1.00 57.61 88 HIS C O 1
ATOM 3170 N N . LYS D 2 89 ? 67.739 74.235 34.498 1.00 70.49 89 LYS C N 1
ATOM 3171 C CA . LYS D 2 89 ? 68.179 73.410 33.384 1.00 70.49 89 LYS C CA 1
ATOM 3172 C C . LYS D 2 89 ? 68.297 74.325 32.175 1.00 70.49 89 LYS C C 1
ATOM 3173 O O . LYS D 2 89 ? 69.380 74.507 31.643 1.00 70.49 89 LYS C O 1
ATOM 3179 N N . ARG D 2 90 ? 67.192 74.939 31.769 1.00 86.73 90 ARG C N 1
ATOM 3180 C CA . ARG D 2 90 ? 67.212 75.847 30.625 1.00 86.73 90 ARG C CA 1
ATOM 3181 C C . ARG D 2 90 ? 68.370 76.846 30.658 1.00 86.73 90 ARG C C 1
ATOM 3182 O O . ARG D 2 90 ? 68.845 77.269 29.608 1.00 86.73 90 ARG C O 1
ATOM 3190 N N . GLU D 2 91 ? 68.822 77.230 31.850 1.00 78.54 91 GLU C N 1
ATOM 3191 C CA . GLU D 2 91 ? 69.931 78.167 31.949 1.00 78.54 91 GLU C CA 1
ATOM 3192 C C . GLU D 2 91 ? 71.188 77.409 31.570 1.00 78.54 91 GLU C C 1
ATOM 3193 O O . GLU D 2 91 ? 72.023 77.911 30.822 1.00 78.54 91 GLU C O 1
ATOM 3199 N N . ILE D 2 92 ? 71.319 76.196 32.101 1.00 116.34 92 ILE C N 1
ATOM 3200 C CA . ILE D 2 92 ? 72.468 75.338 31.814 1.00 116.34 92 ILE C CA 1
ATOM 3201 C C . ILE D 2 92 ? 72.631 75.217 30.302 1.00 116.34 92 ILE C C 1
ATOM 3202 O O . ILE D 2 92 ? 73.655 75.613 29.747 1.00 116.34 92 ILE C O 1
ATOM 3207 N N . MET D 2 93 ? 71.615 74.669 29.642 1.00 59.70 93 MET C N 1
ATOM 3208 C CA . MET D 2 93 ? 71.629 74.525 28.194 1.00 59.70 93 MET C CA 1
ATOM 3209 C C . MET D 2 93 ? 71.906 75.864 27.483 1.00 59.70 93 MET C C 1
ATOM 3210 O O . MET D 2 93 ? 72.351 75.890 26.337 1.00 59.70 93 MET C O 1
ATOM 3215 N N . ARG D 2 94 ? 71.634 76.973 28.160 1.00 69.67 94 ARG C N 1
ATOM 3216 C CA . ARG D 2 94 ? 71.873 78.282 27.572 1.00 69.67 94 ARG C CA 1
ATOM 3217 C C . ARG D 2 94 ? 73.366 78.416 27.353 1.00 69.67 94 ARG C C 1
ATOM 3218 O O . ARG D 2 94 ? 73.818 78.632 26.232 1.00 69.67 94 ARG C O 1
ATOM 3226 N N . LEU D 2 95 ? 74.111 78.288 28.451 1.00 81.40 95 LEU C N 1
ATOM 3227 C CA . LEU D 2 95 ? 75.572 78.378 28.479 1.00 81.40 95 LEU C CA 1
ATOM 3228 C C . LEU D 2 95 ? 76.208 77.274 27.643 1.00 81.40 95 LEU C C 1
ATOM 3229 O O . LEU D 2 95 ? 77.049 77.538 26.784 1.00 81.40 95 LEU C O 1
ATOM 3234 N N . TYR D 2 96 ? 75.801 76.036 27.896 1.00 74.97 96 TYR C N 1
ATOM 3235 C CA . TYR D 2 96 ? 76.346 74.923 27.148 1.00 74.97 96 TYR C CA 1
ATOM 3236 C C . TYR D 2 96 ? 76.445 75.287 25.682 1.00 74.97 96 TYR C C 1
ATOM 3237 O O . TYR D 2 96 ? 77.501 75.178 25.083 1.00 74.97 96 TYR C O 1
ATOM 3246 N N . GLY D 2 97 ? 75.332 75.718 25.107 1.00 66.70 97 GLY C N 1
ATOM 3247 C CA . GLY D 2 97 ? 75.315 76.081 23.702 1.00 66.70 97 GLY C CA 1
ATOM 3248 C C . GLY D 2 97 ? 76.177 77.281 23.366 1.00 66.70 97 GLY C C 1
ATOM 3249 O O . GLY D 2 97 ? 76.804 77.315 22.321 1.00 66.70 97 GLY C O 1
ATOM 3250 N N . LYS D 2 98 ? 76.218 78.282 24.229 1.00 101.34 98 LYS C N 1
ATOM 3251 C CA . LYS D 2 98 ? 77.040 79.435 23.916 1.00 101.34 98 LYS C CA 1
ATOM 3252 C C . LYS D 2 98 ? 78.507 79.044 23.858 1.00 101.34 98 LYS C C 1
ATOM 3253 O O . LYS D 2 98 ? 79.189 79.318 22.868 1.00 101.34 98 LYS C O 1
ATOM 3259 N N . VAL D 2 99 ? 78.999 78.395 24.908 1.00 69.97 99 VAL C N 1
ATOM 3260 C CA . VAL D 2 99 ? 80.395 77.980 24.914 1.00 69.97 99 VAL C CA 1
ATOM 3261 C C . VAL D 2 99 ? 80.683 77.098 23.706 1.00 69.97 99 VAL C C 1
ATOM 3262 O O . VAL D 2 99 ? 81.797 77.073 23.223 1.00 69.97 99 VAL C O 1
ATOM 3266 N N . GLN D 2 100 ? 79.680 76.369 23.223 1.00 57.18 100 GLN C N 1
ATOM 3267 C CA . GLN D 2 100 ? 79.865 75.528 22.054 1.00 57.18 100 GLN C CA 1
ATOM 3268 C C . GLN D 2 100 ? 79.866 76.385 20.807 1.00 57.18 100 GLN C C 1
ATOM 3269 O O . GLN D 2 100 ? 80.924 76.707 20.290 1.00 57.18 100 GLN C O 1
ATOM 3275 N N . GLU D 2 101 ? 78.693 76.786 20.334 1.00 84.02 101 GLU C N 1
ATOM 3276 C CA . GLU D 2 101 ? 78.602 77.608 19.127 1.00 84.02 101 GLU C CA 1
ATOM 3277 C C . GLU D 2 101 ? 79.790 78.538 18.910 1.00 84.02 101 GLU C C 1
ATOM 3278 O O . GLU D 2 101 ? 80.584 78.312 18.007 1.00 84.02 101 GLU C O 1
ATOM 3284 N N . LYS D 2 102 ? 79.910 79.579 19.732 1.00 108.63 102 LYS C N 1
ATOM 3285 C CA . LYS D 2 102 ? 81.008 80.542 19.599 1.00 108.63 102 LYS C CA 1
ATOM 3286 C C . LYS D 2 102 ? 82.217 80.315 20.523 1.00 108.63 102 LYS C C 1
ATOM 3287 O O . LYS D 2 102 ? 83.046 81.220 20.705 1.00 108.63 102 LYS C O 1
ATOM 3293 N N . GLY D 2 103 ? 82.313 79.118 21.100 1.00 74.30 103 GLY C N 1
ATOM 3294 C CA . GLY D 2 103 ? 83.423 78.796 21.983 1.00 74.30 103 GLY C CA 1
ATOM 3295 C C . GLY D 2 103 ? 83.784 79.827 23.036 1.00 74.30 103 GLY C C 1
ATOM 3296 O O . GLY D 2 103 ? 84.924 80.247 23.126 1.00 74.30 103 GLY C O 1
ATOM 3297 N N . TYR D 2 104 ? 82.830 80.240 23.852 1.00 84.13 104 TYR C N 1
ATOM 3298 C CA . TYR D 2 104 ? 83.144 81.230 24.870 1.00 84.13 104 TYR C CA 1
ATOM 3299 C C . TYR D 2 104 ? 83.746 80.534 26.066 1.00 84.13 104 TYR C C 1
ATOM 3300 O O . TYR D 2 104 ? 84.505 79.593 25.905 1.00 84.13 104 TYR C O 1
ATOM 3309 N N . THR D 2 105 ? 83.410 81.007 27.259 1.00 88.73 105 THR C N 1
ATOM 3310 C CA . THR D 2 105 ? 83.888 80.406 28.496 1.00 88.73 105 THR C CA 1
ATOM 3311 C C . THR D 2 105 ? 83.157 80.990 29.707 1.00 88.73 105 THR C C 1
ATOM 3312 O O . THR D 2 105 ? 82.965 82.200 29.811 1.00 88.73 105 THR C O 1
ATOM 3316 N N . ILE D 2 106 ? 82.762 80.116 30.624 1.00 68.68 106 ILE C N 1
ATOM 3317 C CA . ILE D 2 106 ? 82.008 80.510 31.798 1.00 68.68 106 ILE C CA 1
ATOM 3318 C C . ILE D 2 106 ? 82.820 80.814 33.040 1.00 68.68 106 ILE C C 1
ATOM 3319 O O . ILE D 2 106 ? 82.862 80.012 33.969 1.00 68.68 106 ILE C O 1
ATOM 3324 N N . ILE D 2 107 ? 83.437 81.989 33.073 1.00 74.19 107 ILE C N 1
ATOM 3325 C CA . ILE D 2 107 ? 84.255 82.390 34.215 1.00 74.19 107 ILE C CA 1
ATOM 3326 C C . ILE D 2 107 ? 83.454 82.852 35.422 1.00 74.19 107 ILE C C 1
ATOM 3327 O O . ILE D 2 107 ? 82.435 83.525 35.278 1.00 74.19 107 ILE C O 1
ATOM 3332 N N . PRO D 2 108 ? 83.902 82.490 36.636 1.00 81.85 108 PRO C N 1
ATOM 3333 C CA . PRO D 2 108 ? 83.226 82.874 37.883 1.00 81.85 108 PRO C CA 1
ATOM 3334 C C . PRO D 2 108 ? 83.666 84.280 38.270 1.00 81.85 108 PRO C C 1
ATOM 3335 O O . PRO D 2 108 ? 84.865 84.546 38.354 1.00 81.85 108 PRO C O 1
ATOM 3339 N N . LEU D 2 109 ? 82.706 85.171 38.515 1.00 114.93 109 LEU C N 1
ATOM 3340 C CA . LEU D 2 109 ? 83.027 86.555 38.857 1.00 114.93 109 LEU C CA 1
ATOM 3341 C C . LEU D 2 109 ? 83.116 86.951 40.333 1.00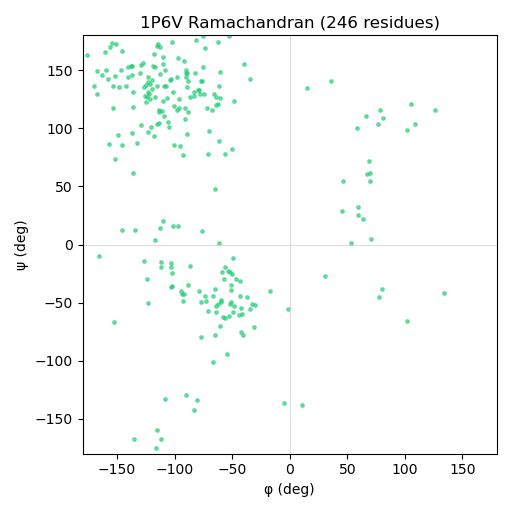 114.93 109 LEU C C 1
ATOM 3342 O O . LEU D 2 109 ? 83.997 87.736 40.700 1.00 114.93 109 LEU C O 1
ATOM 3347 N N . LYS D 2 110 ? 82.218 86.445 41.178 1.00 101.11 110 LYS C N 1
ATOM 3348 C CA . LYS D 2 110 ? 82.274 86.783 42.606 1.00 101.11 110 LYS C CA 1
ATOM 3349 C C . LYS D 2 110 ? 81.470 85.854 43.515 1.00 101.11 110 LYS C C 1
ATOM 3350 O O . LYS D 2 110 ? 80.413 85.351 43.144 1.00 101.11 110 LYS C O 1
ATOM 3356 N N . LEU D 2 111 ? 81.984 85.637 44.717 1.00 122.63 111 LEU C N 1
ATOM 3357 C CA . LEU D 2 111 ? 81.340 84.768 45.687 1.00 122.63 111 LEU C CA 1
ATOM 3358 C C . LEU D 2 111 ? 80.801 85.655 46.810 1.00 122.63 111 LEU C C 1
ATOM 3359 O O . LEU D 2 111 ? 81.557 86.412 47.419 1.00 122.63 111 LEU C O 1
ATOM 3364 N N . TYR D 2 112 ? 79.497 85.569 47.079 1.00 140.52 112 TYR C N 1
ATOM 3365 C CA . TYR D 2 112 ? 78.874 86.399 48.114 1.00 140.52 112 TYR C CA 1
ATOM 3366 C C . TYR D 2 112 ? 77.609 85.813 48.731 1.00 140.52 112 TYR C C 1
ATOM 3367 O O . TYR D 2 112 ? 77.092 84.789 48.276 1.00 140.52 112 TYR C O 1
ATOM 3376 N N . TRP D 2 113 ? 77.110 86.491 49.764 1.00 135.42 113 TRP C N 1
ATOM 3377 C CA . TRP D 2 113 ? 75.890 86.074 50.447 1.00 135.42 113 TRP C CA 1
ATOM 3378 C C . TRP D 2 113 ? 74.710 86.858 49.887 1.00 135.42 113 TRP C C 1
ATOM 3379 O O . TRP D 2 113 ? 74.878 87.919 49.287 1.00 135.42 113 TRP C O 1
ATOM 3390 N N . LYS D 2 114 ? 73.516 86.325 50.102 1.00 87.36 114 LYS C N 1
ATOM 3391 C CA . LYS D 2 114 ? 72.276 86.951 49.659 1.00 87.36 114 LYS C CA 1
ATOM 3392 C C . LYS D 2 114 ? 71.183 86.396 50.560 1.00 87.36 114 LYS C C 1
ATOM 3393 O O . LYS D 2 114 ? 70.529 85.393 50.243 1.00 87.36 114 LYS C O 1
ATOM 3399 N N . ASN D 2 115 ? 71.023 87.060 51.701 1.00 130.44 115 ASN C N 1
ATOM 3400 C CA . ASN D 2 115 ? 70.039 86.686 52.699 1.00 130.44 115 ASN C CA 1
ATOM 3401 C C . ASN D 2 115 ? 70.404 85.343 53.310 1.00 130.44 115 ASN C C 1
ATOM 3402 O O . ASN D 2 115 ? 69.645 84.376 53.227 1.00 130.44 115 ASN C O 1
ATOM 3407 N N . ASN D 2 116 ? 71.584 85.304 53.923 1.00 173.38 116 ASN C N 1
ATOM 3408 C CA . ASN D 2 116 ? 72.097 84.106 54.572 1.00 173.38 116 ASN C CA 1
ATOM 3409 C C . ASN D 2 116 ? 72.232 82.933 53.609 1.00 173.38 116 ASN C C 1
ATOM 3410 O O . ASN D 2 116 ? 72.057 81.777 53.994 1.00 173.38 116 ASN C O 1
ATOM 3415 N N . LYS D 2 117 ? 72.538 83.240 52.353 1.00 99.47 117 LYS C N 1
ATOM 3416 C CA . LYS D 2 117 ? 72.722 82.212 51.341 1.00 99.47 117 LYS C CA 1
ATOM 3417 C C . LYS D 2 117 ? 73.865 82.653 50.447 1.00 99.47 117 LYS C C 1
ATOM 3418 O O . LYS D 2 117 ? 73.941 83.823 50.070 1.00 99.47 117 LYS C O 1
ATOM 3424 N N . VAL D 2 118 ? 74.761 81.720 50.125 1.00 76.66 118 VAL C N 1
ATOM 3425 C CA . VAL D 2 118 ? 75.902 82.020 49.272 1.00 76.66 118 VAL C CA 1
ATOM 3426 C C . VAL D 2 118 ? 75.557 81.837 47.803 1.00 76.66 118 VAL C C 1
ATOM 3427 O O . VAL D 2 118 ? 74.828 80.919 47.421 1.00 76.66 118 VAL C O 1
ATOM 3431 N N . LYS D 2 119 ? 76.073 82.733 46.979 1.00 105.66 119 LYS C N 1
ATOM 3432 C CA . LYS D 2 119 ? 75.821 82.666 45.555 1.00 105.66 119 LYS C CA 1
ATOM 3433 C C . LYS D 2 119 ? 77.010 83.285 44.849 1.00 105.66 119 LYS C C 1
ATOM 3434 O O . LYS D 2 119 ? 77.620 84.226 45.353 1.00 105.66 119 LYS C O 1
ATOM 3440 N N . VAL D 2 120 ? 77.349 82.744 43.688 1.00 98.26 120 VAL C N 1
ATOM 3441 C CA . VAL D 2 120 ? 78.477 83.246 42.922 1.00 98.26 120 VAL C CA 1
ATOM 3442 C C . VAL D 2 120 ? 77.982 83.795 41.590 1.00 98.26 120 VAL C C 1
ATOM 3443 O O . VAL D 2 120 ? 76.945 83.371 41.084 1.00 98.26 120 VAL C O 1
ATOM 3447 N N . LEU D 2 121 ? 78.707 84.750 41.024 1.00 100.34 121 LEU C N 1
ATOM 3448 C CA . LEU D 2 121 ? 78.272 85.315 39.764 1.00 100.34 121 LEU C CA 1
ATOM 3449 C C . LEU D 2 121 ? 78.951 84.636 38.589 1.00 100.34 121 LEU C C 1
ATOM 3450 O O . LEU D 2 121 ? 79.978 85.095 38.086 1.00 100.34 121 LEU C O 1
ATOM 3455 N N . ILE D 2 122 ? 78.366 83.524 38.167 1.00 72.33 122 ILE C N 1
ATOM 3456 C CA . ILE D 2 122 ? 78.873 82.772 37.036 1.00 72.33 122 ILE C CA 1
ATOM 3457 C C . ILE D 2 122 ? 78.731 83.708 35.855 1.00 72.33 122 ILE C C 1
ATOM 3458 O O . ILE D 2 122 ? 77.634 84.166 35.557 1.00 72.33 122 ILE C O 1
ATOM 3463 N N . ALA D 2 123 ? 79.846 84.025 35.208 1.00 74.69 123 ALA C N 1
ATOM 3464 C CA . ALA D 2 123 ? 79.830 84.920 34.052 1.00 74.69 123 ALA C CA 1
ATOM 3465 C C . ALA D 2 123 ? 80.139 84.141 32.787 1.00 74.69 123 ALA C C 1
ATOM 3466 O O . ALA D 2 123 ? 80.701 83.055 32.854 1.00 74.69 123 ALA C O 1
ATOM 3468 N N . LEU D 2 124 ? 79.794 84.704 31.638 1.00 64.58 124 LEU C N 1
ATOM 3469 C CA . LEU D 2 124 ? 80.018 84.033 30.368 1.00 64.58 124 LEU C CA 1
ATOM 3470 C C . LEU D 2 124 ? 80.566 84.996 29.322 1.00 64.58 124 LEU C C 1
ATOM 3471 O O . LEU D 2 124 ? 79.792 85.684 28.648 1.00 64.58 124 LEU C O 1
ATOM 3476 N N . ALA D 2 125 ? 81.888 85.030 29.149 1.00 110.97 125 ALA C N 1
ATOM 3477 C CA . ALA D 2 125 ? 82.482 85.959 28.182 1.00 110.97 125 ALA C CA 1
ATOM 3478 C C . ALA D 2 125 ? 83.577 85.425 27.255 1.00 110.97 125 ALA C C 1
ATOM 3479 O O . ALA D 2 125 ? 83.778 84.217 27.129 1.00 110.97 125 ALA C O 1
ATOM 3481 N N . LYS D 2 126 ? 84.264 86.359 26.596 1.00 111.40 126 LYS C N 1
ATOM 3482 C CA . LYS D 2 126 ? 85.357 86.043 25.680 1.00 111.40 126 LYS C CA 1
ATOM 3483 C C . LYS D 2 126 ? 86.673 86.607 26.222 1.00 111.40 126 LYS C C 1
ATOM 3484 O O . LYS D 2 126 ? 86.787 86.890 27.413 1.00 111.40 126 LYS C O 1
ATOM 3490 N N . GLY D 2 127 ? 87.666 86.774 25.354 1.00 120.15 127 GLY C N 1
ATOM 3491 C CA . GLY D 2 127 ? 88.943 87.294 25.815 1.00 120.15 127 GLY C CA 1
ATOM 3492 C C . GLY D 2 127 ? 89.326 88.647 25.251 1.00 120.15 127 GLY C C 1
ATOM 3493 O O . GLY D 2 127 ? 89.175 88.893 24.055 1.00 120.15 127 GLY C O 1
ATOM 3494 N N . LYS D 2 128 ? 89.826 89.529 26.111 1.00 125.06 128 LYS C N 1
ATOM 3495 C CA . LYS D 2 128 ? 90.236 90.860 25.676 1.00 125.06 128 LYS C CA 1
ATOM 3496 C C . LYS D 2 128 ? 91.424 90.737 24.731 1.00 125.06 128 LYS C C 1
ATOM 3497 O O . LYS D 2 128 ? 92.403 90.061 25.049 1.00 125.06 128 LYS C O 1
ATOM 3503 N N . LYS D 2 129 ? 91.338 91.386 23.573 1.00 193.68 129 LYS C N 1
ATOM 3504 C CA . LYS D 2 129 ? 92.407 91.325 22.582 1.00 193.68 129 LYS C CA 1
ATOM 3505 C C . LYS D 2 129 ? 93.777 91.719 23.124 1.00 193.68 129 LYS C C 1
ATOM 3506 O O . LYS D 2 129 ? 94.494 90.882 23.675 1.00 193.68 129 LYS C O 1
ATOM 3512 N N . LEU D 2 130 ? 94.138 92.987 22.954 1.00 230.33 130 LEU C N 1
ATOM 3513 C CA . LEU D 2 130 ? 95.425 93.503 23.420 1.00 230.33 130 LEU C CA 1
ATOM 3514 C C . LEU D 2 130 ? 96.576 92.989 22.554 1.00 230.33 130 LEU C C 1
ATOM 3515 O O . LEU D 2 130 ? 97.243 93.823 21.906 1.00 230.33 130 LEU C O 1
#

Sequence (250 aa):
SDKIIPIAENKEAKAKYDILETYEAGIVLKGSEVKSLREKGTVSFKDSFVRIENGEAWLYNLYIAPYKHANHDPLRKRKLLLHKREIMRLYGKVQEKGYTIIPLKLYWKNNKVKVLIALAKGKKLSDKIIPIAENKEAKAKYDILETYEAGIVLKGSEVKSLREKGTVSFKDSFVRIENGEAWLYNLYIAPYKHANHDPLRKRKLLLHKREIMRLYGKVQEKGYTIIPLKLYWKNNKVKVLIALAKGKKL

Organism: Aquifex aeolicus (strain VF5) (NCBI:txid224324)

B-factor: mean 108.36, std 43.37, range [34.26, 252.69]

CATH classification: 2.40.280.10

InterPro domains:
  IPR000037 SsrA-binding protein [MF_00023] (1-157)
  IPR000037 SsrA-binding protein [PF01668] (10-152)
  IPR000037 SsrA-binding protein [PTHR30308] (3-153)
  IPR000037 SsrA-binding protein [TIGR00086] (10-152)
  IPR000037 SsrA-binding protein [cd09294] (13-129)
  IPR020081 SsrA-binding protein, conserved site [PS01317] (28-40)
  IPR023620 Small protein B [G3DSA:2.40.280.10] (2-131)
  IPR023620 Small protein B [SSF74982] (4-134)

Nearest PDB structures (foldseek):
  2ob7-assembly1_B  TM=1.008E+00  e=1.430E-22  Thermus thermophilus
  1p6v-assembly2_C  TM=9.883E-01  e=5.768E-21  Aquifex aeolicus
  2ob7-assembly1_C  TM=1.009E+00  e=4.846E-20  Thermus thermophilus
  7ljp-assembly3_C  TM=9.157E-01  e=6.223E-15  Thermotoga maritima MSB8
  5zey-assembly1_C  TM=8.712E-01  e=3.691E-12  Mycolicibacterium smegmatis MC2 155

Secondary structure (DSSP, 8-state):
---EEEEEE-STTTTTS-EEEEEE--B---HHHHHHHHS---EE-TT--EE--SS--EE---EE---S-----TT-PEEB---HHHHHHHHHHHHHH--EEEEEEEEEESS-EEEEEEEE-----/---EEE----HHHHTTEE---EEE--B---HHHHHHHHH------SS-EEEE-SSSEEEE-------S-----TT--EEBP--HHHHHHHHHHHHHT--B--EEEEEEESS-EEEEEE-BEE---